Protein AF-A0AAE0ZVT5-F1 (afdb_monomer)

Organism: NCBI:txid231223

Secondary structure (DSSP, 8-state):
-----S----S-GGGTTTS----HHHHHHHHHHHHHH-TTS------HHHHHHHHHHH--GGGTTT-B--S-EEEEEESSEEEES-EEEEEEEEEEEESSEEEEEEEEEEEEEEEEEEEEEEEEEESSEEEEEEEEEEEEEEEEEEEEEEEEEEEEEEEEEEEEEEEEEEEEEEEEEEEEEEEEEEEEEEEEEEEEEEEEEEEEEEEEEEEEEEEEEEEEEEEEEEEEEEEEEEEEEEEEEEEEEEEEEEEEEEEEEEEEEEEEEEEEEEE---

Radius of gyration: 25.79 Å; Cα contacts (8 Å, |Δi|>4): 780; chains: 1; bounding box: 64×35×93 Å

Foldseek 3Di:
DDDPDDDDPPDDPVVCVVVVPDDVVVVVVVVVQDVQQDPPHPHPPPDPVNVLVVVQPDDDQVNQLPPQPQEEAECEEHAEEEAANYEQLNYEHANYEYAEYEAACYEHAEYHNYEYNHYEHANYEHQHYEAHNYEAAHYEHHNYEHEHYEAAAYEYAEYEAAAYEHAEYEHAAYEYAEYEAHHYEHAHYEHAAYEYAEYEHEEYEYAEYEHAAYEYAEYEYEEYEYAAYEEHAYEYEAYEYEEYEYEAYEYEYYYYNHYHYNYYYYNHYHYHYD

Sequence (274 aa):
MELWTKLDRTLSIELLDGLAIVSAPLARAVRLRSFLAGPGQSGPDLEAPVLLTLLKIFLLPTELDSLRARADFIAVDFTVADFITVDFTVADFITVDFTVADFITTTVADFIAVDFTVADFITVDFTVADFITVDFTLADFITVDFTLADFITVDFTVADFITVDFTVADFITVDFTVADFIAVDFTVADFITVDFTVADFITVDFTVADFITVDFTVADFITVDFTVADFIAVDFTVADFITVDFTVADFITVDFTVADFITVDFTVADFYRL

InterPro domains:
  IPR051082 Pentapeptide repeat and BTB/POZ domain-containing protein [PTHR14136] (122-261)

Mean predicted aligned error: 11.26 Å

Solvent-accessible surface area (backbone atoms only — not comparable to full-atom values): 13360 Å² total; per-residue (Å²): 133,89,90,88,84,81,85,88,90,81,85,65,72,78,72,45,75,86,56,73,86,63,57,72,63,62,54,44,54,53,45,49,52,53,66,74,21,47,98,87,48,88,42,79,82,71,53,71,69,57,58,50,56,57,60,75,72,66,79,54,74,90,70,41,65,76,42,70,36,79,59,61,46,66,71,45,79,35,71,70,41,77,40,52,52,27,44,21,68,70,18,42,35,34,45,26,40,29,50,29,33,38,36,32,53,22,33,36,21,33,36,34,45,26,40,30,50,31,34,41,35,36,43,28,39,25,61,58,22,46,34,38,47,30,40,30,47,34,34,41,36,40,43,33,40,30,48,34,32,41,32,54,33,37,40,32,48,32,34,42,36,48,34,37,39,30,49,31,33,41,36,46,33,37,41,32,49,32,34,42,37,46,34,38,41,30,49,32,33,40,36,46,34,38,40,31,48,32,34,41,37,44,34,39,40,33,47,33,32,42,37,45,34,36,42,31,48,34,33,41,37,44,34,39,41,32,46,33,34,42,38,44,35,36,41,29,48,33,33,40,38,44,34,37,41,30,47,34,34,40,37,47,40,74,47,69,75,41,70,52,76,73,41,75,48,73,75,39,72,48,80,52,79,133

Structure (mmCIF, N/CA/C/O backbone):
data_AF-A0AAE0ZVT5-F1
#
_entry.id   AF-A0AAE0ZVT5-F1
#
loop_
_atom_site.group_PDB
_atom_site.id
_atom_site.type_symbol
_atom_site.label_atom_id
_atom_site.label_alt_id
_atom_site.label_comp_id
_atom_site.label_asym_id
_atom_site.label_entity_id
_atom_site.label_seq_id
_atom_site.pdbx_PDB_ins_code
_atom_site.Cartn_x
_atom_site.Cartn_y
_atom_site.Cartn_z
_atom_site.occupancy
_atom_site.B_iso_or_equiv
_atom_site.auth_seq_id
_atom_site.auth_comp_id
_atom_site.auth_asym_id
_atom_site.auth_atom_id
_atom_site.pdbx_PDB_model_num
ATOM 1 N N . MET A 1 1 ? -40.050 -5.548 62.028 1.00 37.31 1 MET A N 1
ATOM 2 C CA . MET A 1 1 ? -39.384 -6.613 62.797 1.00 37.31 1 MET A CA 1
ATOM 3 C C . MET A 1 1 ? -39.739 -7.911 62.104 1.00 37.31 1 MET A C 1
ATOM 5 O O . MET A 1 1 ? -40.923 -8.174 61.980 1.00 37.31 1 MET A O 1
ATOM 9 N N . GLU A 1 2 ? -38.715 -8.582 61.573 1.00 39.16 2 GLU A N 1
ATOM 10 C CA . GLU A 1 2 ? -38.711 -9.937 60.994 1.00 39.16 2 GLU A CA 1
ATOM 11 C C . GLU A 1 2 ? -39.613 -10.225 59.783 1.00 39.16 2 GLU A C 1
ATOM 13 O O . GLU A 1 2 ? -40.827 -10.303 59.899 1.00 39.16 2 GLU A O 1
ATOM 18 N N . LEU A 1 3 ? -38.968 -10.419 58.623 1.00 26.39 3 LEU A N 1
ATOM 19 C CA . LEU A 1 3 ? -39.145 -11.555 57.695 1.00 26.39 3 LEU A CA 1
ATOM 20 C C . LEU A 1 3 ? -38.224 -11.341 56.471 1.00 26.39 3 LEU A C 1
ATOM 22 O O . LEU A 1 3 ? -38.671 -11.189 55.344 1.00 26.39 3 LEU A O 1
ATOM 26 N N . TRP A 1 4 ? -36.910 -11.284 56.709 1.00 26.80 4 TRP A N 1
ATOM 27 C CA . TRP A 1 4 ? -35.884 -11.307 55.655 1.00 26.80 4 TRP A CA 1
ATOM 28 C C . TRP A 1 4 ? -34.753 -12.239 56.078 1.00 26.80 4 TRP A C 1
ATOM 30 O O . TRP A 1 4 ? -33.645 -11.813 56.382 1.00 26.80 4 TRP A O 1
ATOM 40 N N . THR A 1 5 ? -35.053 -13.532 56.140 1.00 36.72 5 THR A N 1
ATOM 41 C CA . THR A 1 5 ? -34.048 -14.589 56.273 1.00 36.72 5 THR A CA 1
ATOM 42 C C . THR A 1 5 ? -34.619 -15.891 55.723 1.00 36.72 5 THR A C 1
ATOM 44 O O . THR A 1 5 ? -35.300 -16.613 56.444 1.00 36.72 5 THR A O 1
ATOM 47 N N . LYS A 1 6 ? -34.289 -16.182 54.455 1.00 32.75 6 LYS A N 1
ATOM 48 C CA . LYS A 1 6 ? -34.018 -17.505 53.843 1.00 32.75 6 LYS A CA 1
ATOM 49 C C . LYS A 1 6 ? -34.652 -17.654 52.458 1.00 32.75 6 LYS A C 1
ATOM 51 O O . LYS A 1 6 ? -35.841 -17.425 52.308 1.00 32.75 6 LYS A O 1
ATOM 56 N N . LEU A 1 7 ? -33.822 -18.163 51.538 1.00 28.70 7 LEU A N 1
ATOM 57 C CA . LEU A 1 7 ? -34.125 -18.634 50.179 1.00 28.70 7 LEU A CA 1
ATOM 58 C C . LEU A 1 7 ? -34.608 -17.512 49.248 1.00 28.70 7 LEU A C 1
ATOM 60 O O . LEU A 1 7 ? -35.756 -17.112 49.288 1.00 28.70 7 LEU A O 1
ATOM 64 N N . ASP A 1 8 ? -33.740 -16.931 48.429 1.00 30.91 8 ASP A N 1
ATOM 65 C CA . ASP A 1 8 ? -33.293 -17.619 47.219 1.00 30.91 8 ASP A CA 1
ATOM 66 C C . ASP A 1 8 ? -31.818 -17.296 46.914 1.00 30.91 8 ASP A C 1
ATOM 68 O O . ASP A 1 8 ? -31.448 -16.160 46.622 1.00 30.91 8 ASP A O 1
ATOM 72 N N . ARG A 1 9 ? -30.943 -18.289 47.098 1.00 33.38 9 ARG A N 1
ATOM 73 C CA . ARG A 1 9 ? -29.486 -18.202 46.876 1.00 33.38 9 ARG A CA 1
ATOM 74 C C . ARG A 1 9 ? -29.041 -19.228 45.830 1.00 33.38 9 ARG A C 1
ATOM 76 O O . ARG A 1 9 ? -27.895 -19.666 45.852 1.00 33.38 9 ARG A O 1
ATOM 83 N N . THR A 1 10 ? -29.953 -19.679 44.969 1.00 28.80 10 THR A N 1
ATOM 84 C CA . THR A 1 10 ? -29.705 -20.872 44.145 1.00 28.80 10 THR A CA 1
ATOM 85 C C . THR A 1 10 ? -30.310 -20.783 42.747 1.00 28.80 10 THR A C 1
ATOM 87 O O . THR A 1 10 ? -30.644 -21.801 42.154 1.00 28.80 10 THR A O 1
ATOM 90 N N . LEU A 1 11 ? -30.379 -19.575 42.184 1.00 27.98 11 LEU A N 1
ATOM 91 C CA . LEU A 1 11 ? -30.533 -19.376 40.746 1.00 27.98 11 LEU A CA 1
ATOM 92 C C . LEU A 1 11 ? -29.299 -18.645 40.203 1.00 27.98 11 LEU A C 1
ATOM 94 O O . LEU A 1 11 ? -29.184 -17.423 40.227 1.00 27.98 11 LEU A O 1
ATOM 98 N N . SER A 1 12 ? -28.358 -19.500 39.793 1.00 32.72 12 SER A N 1
ATOM 99 C CA . SER A 1 12 ? -27.305 -19.292 38.796 1.00 32.72 12 SER A CA 1
ATOM 100 C C . SER A 1 12 ? -26.303 -18.161 39.039 1.00 32.72 12 SER A C 1
ATOM 102 O O . SER A 1 12 ? -26.178 -17.225 38.255 1.00 32.72 12 SER A O 1
ATOM 104 N N . ILE A 1 13 ? -25.480 -18.367 40.068 1.00 31.14 13 ILE A N 1
ATOM 105 C CA . ILE A 1 13 ? -24.064 -17.956 40.084 1.00 31.14 13 ILE A CA 1
ATOM 106 C C . ILE A 1 13 ? -23.261 -18.687 38.973 1.00 31.14 13 ILE A C 1
ATOM 108 O O . ILE A 1 13 ? -22.199 -18.232 38.577 1.00 31.14 13 ILE A O 1
ATOM 112 N N . GLU A 1 14 ? -23.815 -19.732 38.350 1.00 29.44 14 GLU A N 1
ATOM 113 C CA . GLU A 1 14 ? -23.181 -20.498 37.259 1.00 29.44 14 GLU A CA 1
ATOM 114 C C . GLU A 1 14 ? -23.181 -19.818 35.873 1.00 29.44 14 GLU A C 1
ATOM 116 O O . GLU A 1 14 ? -22.584 -20.344 34.942 1.00 29.44 14 GLU A O 1
ATOM 121 N N . LEU A 1 15 ? -23.783 -18.632 35.717 1.00 31.44 15 LEU A N 1
ATOM 122 C CA . LEU A 1 15 ? -23.605 -17.793 34.513 1.00 31.44 15 LEU A CA 1
ATOM 123 C C . LEU A 1 15 ? -22.515 -16.720 34.693 1.00 31.44 15 LEU A C 1
ATOM 125 O O . LEU A 1 15 ? -22.205 -15.991 33.755 1.00 31.44 15 LEU A O 1
ATOM 129 N N . LEU A 1 16 ? -21.925 -16.634 35.891 1.00 32.25 16 LEU A N 1
ATOM 130 C CA . LEU A 1 16 ? -20.875 -15.674 36.244 1.00 32.25 16 LEU A CA 1
ATOM 131 C C . LEU A 1 16 ? -19.471 -16.290 36.283 1.00 32.25 16 LEU A C 1
ATOM 133 O O . LEU A 1 16 ? -18.499 -15.542 36.226 1.00 32.25 16 LEU A O 1
ATOM 137 N N . ASP A 1 17 ? -19.337 -17.617 36.267 1.00 28.47 17 ASP A N 1
ATOM 138 C CA . ASP A 1 17 ? -18.021 -18.276 36.218 1.00 28.47 17 ASP A CA 1
ATOM 139 C C . ASP A 1 17 ? -17.383 -18.261 34.810 1.00 28.47 17 ASP A C 1
ATOM 141 O O . ASP A 1 17 ? -16.193 -18.525 34.668 1.00 28.47 17 ASP A O 1
ATOM 145 N N . GLY A 1 18 ? -18.132 -17.853 33.773 1.00 28.45 18 GLY A N 1
ATOM 146 C CA . GLY A 1 18 ? -17.604 -17.513 32.438 1.00 28.45 18 GLY A CA 1
ATOM 147 C C . GLY A 1 18 ? -17.328 -16.017 32.222 1.00 28.45 18 GLY A C 1
ATOM 148 O O . GLY A 1 18 ? -16.851 -15.626 31.162 1.00 28.45 18 GLY A O 1
ATOM 149 N N . LEU A 1 19 ? -17.633 -15.179 33.219 1.00 30.80 19 LEU A N 1
ATOM 150 C CA . LEU A 1 19 ? -17.528 -13.711 33.190 1.00 30.80 19 LEU A CA 1
ATOM 151 C C . LEU A 1 19 ? -16.619 -13.172 34.315 1.00 30.80 19 LEU A C 1
ATOM 153 O O . LEU A 1 19 ? -16.598 -11.975 34.598 1.00 30.80 19 LEU A O 1
ATOM 157 N N . ALA A 1 20 ? -15.846 -14.050 34.956 1.00 28.36 20 ALA A N 1
ATOM 158 C CA . ALA A 1 20 ? -15.049 -13.746 36.143 1.00 28.36 20 ALA A CA 1
ATOM 159 C C . ALA A 1 20 ? -13.675 -13.096 35.868 1.00 28.36 20 ALA A C 1
ATOM 161 O O . ALA A 1 20 ? -12.877 -12.960 36.793 1.00 28.36 20 ALA A O 1
ATOM 162 N N . ILE A 1 21 ? -13.393 -12.642 34.644 1.00 33.41 21 ILE A N 1
ATOM 163 C CA . ILE A 1 21 ? -12.202 -11.824 34.346 1.00 33.41 21 ILE A CA 1
ATOM 164 C C . ILE A 1 21 ? -12.635 -10.561 33.609 1.00 33.41 21 ILE A C 1
ATOM 166 O O . ILE A 1 21 ? -12.173 -10.236 32.526 1.00 33.41 21 ILE A O 1
ATOM 170 N N . VAL A 1 22 ? -13.599 -9.859 34.189 1.00 32.59 22 VAL A N 1
ATOM 171 C CA . VAL A 1 22 ? -13.955 -8.521 33.744 1.00 32.59 22 VAL A CA 1
ATOM 172 C C . VAL A 1 22 ? -13.357 -7.549 34.750 1.00 32.59 22 VAL A C 1
ATOM 174 O O . VAL A 1 22 ? -13.759 -7.494 35.915 1.00 32.59 22 VAL A O 1
ATOM 177 N N . SER A 1 23 ? -12.329 -6.845 34.294 1.00 37.56 23 SER A N 1
ATOM 178 C CA . SER A 1 23 ? -11.538 -5.883 35.045 1.00 37.56 23 SER A CA 1
ATOM 179 C C . SER A 1 23 ? -12.419 -4.845 35.766 1.00 37.56 23 SER A C 1
ATOM 181 O O . SER A 1 23 ? -13.540 -4.506 35.367 1.00 37.56 23 SER A O 1
ATOM 183 N N . ALA A 1 24 ? -11.898 -4.326 36.881 1.00 38.00 24 ALA A N 1
ATOM 184 C CA . ALA A 1 24 ? -12.535 -3.324 37.740 1.00 38.00 24 ALA A CA 1
ATOM 185 C C . ALA A 1 24 ? -13.164 -2.086 37.036 1.00 38.00 24 ALA A C 1
ATOM 187 O O . ALA A 1 24 ? -14.089 -1.516 37.625 1.00 38.00 24 ALA A O 1
ATOM 188 N N . PRO A 1 25 ? -12.749 -1.669 35.822 1.00 38.03 25 PRO A N 1
ATOM 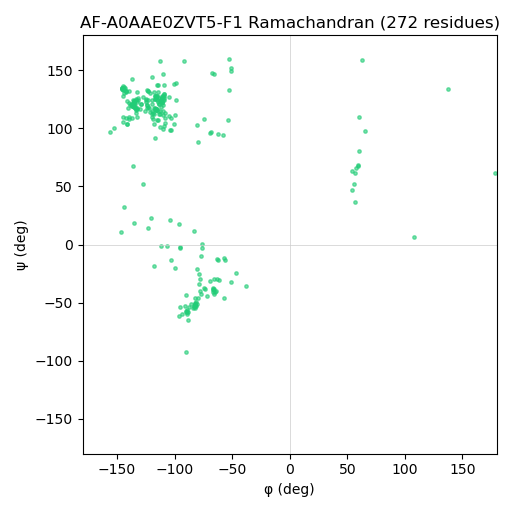189 C CA . PRO A 1 25 ? -13.381 -0.601 35.043 1.00 38.03 25 PRO A CA 1
ATOM 190 C C . PRO A 1 25 ? -14.741 -0.973 34.456 1.00 38.03 25 PRO A C 1
ATOM 192 O O . PRO A 1 25 ? -15.678 -0.200 34.637 1.00 38.03 25 PRO A O 1
ATOM 195 N N . LEU A 1 26 ? -14.927 -2.162 33.863 1.00 39.78 26 LEU A N 1
ATOM 196 C CA . LEU A 1 26 ? -16.261 -2.584 33.406 1.00 39.78 26 LEU A CA 1
ATOM 197 C C . LEU A 1 26 ? -17.182 -2.794 34.612 1.00 39.78 26 LEU A C 1
ATOM 199 O O . LEU A 1 26 ? -18.345 -2.399 34.594 1.00 39.78 26 LEU A O 1
ATOM 203 N N . ALA A 1 27 ? -16.644 -3.327 35.715 1.00 40.16 27 ALA A N 1
ATOM 204 C CA . ALA A 1 27 ? -17.370 -3.397 36.978 1.00 40.16 27 ALA A CA 1
ATOM 205 C C . ALA A 1 27 ? -17.715 -1.996 37.525 1.00 40.16 27 ALA A C 1
ATOM 207 O O . ALA A 1 27 ? -18.740 -1.843 38.189 1.00 40.16 27 ALA A O 1
ATOM 208 N N . ARG A 1 28 ? -16.911 -0.961 37.238 1.00 40.28 28 ARG A N 1
ATOM 209 C CA . ARG A 1 28 ? -17.190 0.448 37.567 1.00 40.28 28 ARG A CA 1
ATOM 210 C C . ARG A 1 28 ? -18.193 1.091 36.617 1.00 40.28 28 ARG A C 1
ATOM 212 O O . ARG A 1 28 ? -19.061 1.795 37.115 1.00 40.28 28 ARG A O 1
ATOM 219 N N . ALA A 1 29 ? -18.139 0.819 35.318 1.00 42.56 29 ALA A N 1
ATOM 220 C CA . ALA A 1 29 ? -19.107 1.283 34.324 1.00 42.56 29 ALA A CA 1
ATOM 221 C C . ALA A 1 29 ? -20.489 0.653 34.571 1.00 42.56 29 ALA A C 1
ATOM 223 O O . ALA A 1 29 ? -21.503 1.349 34.613 1.00 42.56 29 ALA A O 1
ATOM 224 N N . VAL A 1 30 ? -20.526 -0.645 34.889 1.00 47.19 30 VAL A N 1
ATOM 225 C CA . VAL A 1 30 ? -21.732 -1.360 35.333 1.00 47.19 30 VAL A CA 1
ATOM 226 C C . VAL A 1 30 ? -22.204 -0.858 36.706 1.00 47.19 30 VAL A C 1
ATOM 228 O O . VAL A 1 30 ? -23.406 -0.678 36.910 1.00 47.19 30 VAL A O 1
ATOM 231 N N . ARG A 1 31 ? -21.298 -0.551 37.650 1.00 42.09 31 ARG A N 1
ATOM 232 C CA . ARG A 1 31 ? -21.675 0.082 38.932 1.00 42.09 31 ARG A CA 1
ATOM 233 C C . ARG A 1 31 ? -22.205 1.501 38.745 1.00 42.09 31 ARG A C 1
ATOM 235 O O . ARG A 1 31 ? -23.169 1.846 39.420 1.00 42.09 31 ARG A O 1
ATOM 242 N N . LEU A 1 32 ? -21.650 2.293 37.832 1.00 42.06 32 LEU A N 1
ATOM 243 C CA . LEU A 1 32 ? -22.130 3.631 37.486 1.00 42.06 32 LEU A CA 1
ATOM 244 C C . LEU A 1 32 ? -23.523 3.546 36.848 1.00 42.06 32 LEU A C 1
ATOM 246 O O . LEU A 1 32 ? -24.420 4.281 37.251 1.00 42.06 32 LEU A O 1
ATOM 250 N N . ARG A 1 33 ? -23.752 2.549 35.980 1.00 42.91 33 ARG A N 1
ATOM 251 C CA . ARG A 1 33 ? -25.081 2.196 35.458 1.00 42.91 33 ARG A CA 1
ATOM 252 C C . ARG A 1 33 ? -26.063 1.862 36.586 1.00 42.91 33 ARG A C 1
ATOM 254 O O . ARG A 1 33 ? -27.172 2.381 36.600 1.00 42.91 33 ARG A O 1
ATOM 261 N N . SER A 1 34 ? -25.651 1.058 37.570 1.00 43.50 34 SER A N 1
ATOM 262 C CA . SER A 1 34 ? -26.494 0.716 38.730 1.00 43.50 34 SER A CA 1
ATOM 263 C C . SER A 1 34 ? -26.735 1.893 39.691 1.00 43.50 34 SER A C 1
ATOM 265 O O . SER A 1 34 ? -27.801 1.990 40.294 1.00 43.50 34 SER A O 1
ATOM 267 N N . PHE A 1 35 ? -25.766 2.805 39.814 1.00 44.62 35 PHE A N 1
ATOM 268 C CA . PHE A 1 35 ? -25.827 3.986 40.675 1.00 44.62 35 PHE A CA 1
ATOM 269 C C . PHE A 1 35 ? -26.744 5.068 40.091 1.00 44.62 35 PHE A C 1
ATOM 271 O O . PHE A 1 35 ? -27.499 5.692 40.833 1.00 44.62 35 PHE A O 1
ATOM 278 N N . LEU A 1 36 ? -26.730 5.242 38.766 1.00 42.53 36 LEU A N 1
ATOM 279 C CA . LEU A 1 36 ? -27.606 6.172 38.050 1.00 42.53 36 LEU A CA 1
ATOM 280 C C . LEU A 1 36 ? -29.029 5.619 37.846 1.00 42.53 36 LEU A C 1
ATOM 282 O O . LEU A 1 36 ? -29.968 6.402 37.739 1.00 42.53 36 LEU A O 1
ATOM 286 N N . ALA A 1 37 ? -29.211 4.292 37.828 1.00 44.81 37 ALA A N 1
ATOM 287 C CA . ALA A 1 37 ? -30.520 3.657 37.637 1.00 44.81 37 ALA A CA 1
ATOM 288 C C . ALA A 1 37 ? -31.402 3.600 38.902 1.00 44.81 37 ALA A C 1
ATOM 290 O O . ALA A 1 37 ? -32.617 3.472 38.785 1.00 44.81 37 ALA A O 1
ATOM 291 N N . GLY A 1 38 ? -30.832 3.706 40.109 1.00 35.69 38 GLY A N 1
ATOM 292 C CA . GLY A 1 38 ? -31.575 3.547 41.366 1.00 35.69 38 GLY A CA 1
ATOM 293 C C . GLY A 1 38 ? -32.195 2.143 41.556 1.00 35.69 38 GLY A C 1
ATOM 294 O O . GLY A 1 38 ? -32.382 1.381 40.607 1.00 35.69 38 GLY A O 1
ATOM 295 N N . PRO A 1 39 ? -32.519 1.725 42.794 1.00 37.09 39 PRO A N 1
ATOM 296 C CA . PRO A 1 39 ? -33.090 0.402 43.024 1.00 37.09 39 PRO A CA 1
ATOM 297 C C . PRO A 1 39 ? -34.559 0.368 42.572 1.00 37.09 39 PRO A C 1
ATOM 299 O O . PRO A 1 39 ? -35.430 0.935 43.229 1.00 37.09 39 PRO A O 1
ATOM 302 N N . GLY A 1 40 ? -34.832 -0.326 41.463 1.00 46.75 40 GLY A N 1
ATOM 303 C CA . GLY A 1 40 ? -36.191 -0.653 41.009 1.00 46.75 40 GLY A CA 1
ATOM 304 C C . GLY A 1 40 ? -36.700 0.103 39.781 1.00 46.75 40 GLY A C 1
ATOM 305 O O . GLY A 1 40 ? -37.865 -0.070 39.431 1.00 46.75 40 GLY A O 1
ATOM 306 N N . GLN A 1 41 ? -35.866 0.900 39.109 1.00 39.88 41 GLN A N 1
ATOM 307 C CA . GLN A 1 41 ? -36.190 1.426 37.782 1.00 39.88 41 GLN A CA 1
ATOM 308 C C . GLN A 1 41 ? -35.302 0.745 36.739 1.00 39.88 41 GLN A C 1
ATOM 310 O O . GLN A 1 41 ? -34.107 0.542 36.957 1.00 39.88 41 GLN A O 1
ATOM 315 N N . SER A 1 42 ? -35.888 0.372 35.600 1.00 41.84 42 SER A N 1
ATOM 316 C CA . SER A 1 42 ? -35.127 0.235 34.361 1.00 41.84 42 SER A CA 1
ATOM 317 C C . SER A 1 42 ? -34.395 1.562 34.169 1.00 41.84 42 SER A C 1
ATOM 319 O O . SER A 1 42 ? -35.049 2.582 33.952 1.00 41.84 42 SER A O 1
ATOM 321 N N . GLY A 1 43 ? -33.077 1.570 34.391 1.00 41.19 43 GLY A N 1
ATOM 322 C CA . GLY A 1 43 ? -32.259 2.776 34.265 1.00 41.19 43 GLY A CA 1
ATOM 323 C C . GLY A 1 43 ? -32.459 3.439 32.903 1.00 41.19 43 GLY A C 1
ATOM 324 O O . GLY A 1 43 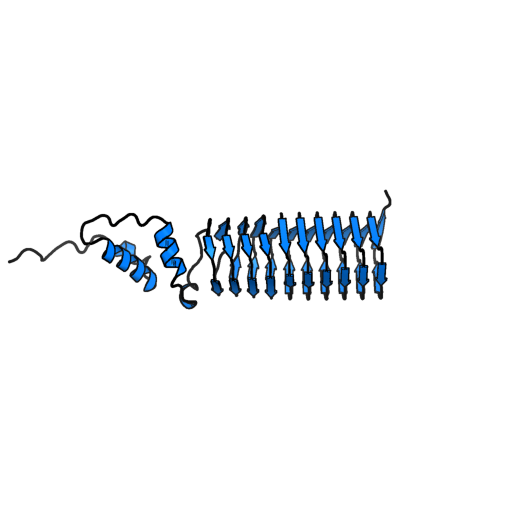? -32.930 2.766 31.985 1.00 41.19 43 GLY A O 1
ATOM 325 N N . PRO A 1 44 ? -32.125 4.735 32.761 1.00 37.09 44 PRO A N 1
ATOM 326 C CA . PRO A 1 44 ? -32.255 5.405 31.475 1.00 37.09 44 PRO A CA 1
ATOM 327 C C . PRO A 1 44 ? -31.526 4.569 30.421 1.00 37.09 44 PRO A C 1
ATOM 329 O O . PRO A 1 44 ? -30.407 4.111 30.678 1.00 37.09 44 PRO A O 1
ATOM 332 N N . ASP A 1 45 ? -32.169 4.336 29.276 1.00 42.81 45 ASP A N 1
ATOM 333 C CA . ASP A 1 45 ? -31.468 3.904 28.074 1.00 42.81 45 ASP A CA 1
ATOM 334 C C . ASP A 1 45 ? -30.429 4.987 27.795 1.00 42.81 45 ASP A C 1
ATOM 336 O O . ASP A 1 45 ? -30.723 6.054 27.261 1.00 42.81 45 ASP A O 1
ATOM 340 N N . LEU A 1 46 ? -29.216 4.770 28.299 1.00 40.09 46 LEU A N 1
ATOM 341 C CA . LEU A 1 46 ? -28.069 5.573 27.939 1.00 40.09 46 LEU A CA 1
ATOM 342 C C . LEU A 1 46 ? -27.821 5.217 26.483 1.00 40.09 46 LEU A C 1
ATOM 344 O O . LEU A 1 46 ? -27.270 4.157 26.191 1.00 40.09 46 LEU A O 1
ATOM 348 N N . GLU A 1 47 ? -28.333 6.057 25.589 1.00 34.66 47 GLU A N 1
ATOM 349 C CA . GLU A 1 47 ? -28.124 5.903 24.159 1.00 34.66 47 GLU A CA 1
ATOM 350 C C . GLU A 1 47 ? -26.619 5.748 23.884 1.00 34.66 47 GLU A C 1
ATOM 352 O O . GLU A 1 47 ? -25.784 6.303 24.611 1.00 34.66 47 GLU A O 1
ATOM 357 N N . ALA A 1 48 ? -26.274 5.005 22.828 1.00 40.84 48 ALA A N 1
ATOM 358 C CA . ALA A 1 48 ? -24.900 4.748 22.382 1.00 40.84 48 ALA A CA 1
ATOM 359 C C . ALA A 1 48 ? -23.923 5.948 22.503 1.00 40.84 48 ALA A C 1
ATOM 361 O O . ALA A 1 48 ? -22.780 5.725 22.911 1.00 40.84 48 ALA A O 1
ATOM 362 N N . PRO A 1 49 ? -24.339 7.220 22.293 1.00 33.69 49 PRO A N 1
ATOM 363 C CA . PRO A 1 49 ? -23.457 8.375 22.458 1.00 33.69 49 PRO A CA 1
ATOM 364 C C . PRO A 1 49 ? -22.903 8.572 23.879 1.00 33.69 49 PRO A C 1
ATOM 366 O O . PRO A 1 49 ? -21.794 9.081 24.045 1.00 33.69 49 PRO A O 1
ATOM 369 N N . VAL A 1 50 ? -23.631 8.174 24.930 1.00 33.72 50 VAL A N 1
ATOM 370 C CA . VAL A 1 50 ? -23.176 8.347 26.325 1.00 33.72 50 VAL A CA 1
ATOM 371 C C . VAL A 1 50 ? -22.157 7.275 26.714 1.00 33.72 50 VAL A C 1
ATOM 373 O O . VAL A 1 50 ? -21.214 7.558 27.453 1.00 33.72 50 VAL A O 1
ATOM 376 N N . LEU A 1 51 ? -22.306 6.062 26.176 1.00 41.97 51 LEU A N 1
ATOM 377 C CA . LEU A 1 51 ? -21.315 4.993 26.314 1.00 41.97 51 LEU A CA 1
ATOM 378 C C . LEU A 1 51 ? -20.015 5.364 25.581 1.00 41.97 51 LEU A C 1
ATOM 380 O O . LEU A 1 51 ? -18.929 5.212 26.135 1.00 41.97 51 LEU A O 1
ATOM 384 N N . LEU A 1 52 ? -20.150 5.959 24.393 1.00 42.53 52 LEU A N 1
ATOM 385 C CA . LEU A 1 52 ? -19.053 6.485 23.583 1.00 42.53 52 LEU A CA 1
ATOM 386 C C . LEU A 1 52 ? -18.327 7.649 24.282 1.00 42.53 52 LEU A C 1
ATOM 388 O O . LEU A 1 52 ? -17.104 7.700 24.308 1.00 42.53 52 LEU A O 1
ATOM 392 N N . THR A 1 53 ? -19.067 8.542 24.947 1.00 35.28 53 THR A N 1
ATOM 393 C CA . THR A 1 53 ? -18.486 9.643 25.740 1.00 35.28 53 THR A CA 1
ATOM 394 C C . THR A 1 53 ? -17.707 9.139 26.963 1.00 35.28 53 THR A C 1
ATOM 396 O O . THR A 1 53 ? -16.750 9.779 27.385 1.00 35.28 53 THR A O 1
ATOM 399 N N . LEU A 1 54 ? -18.077 7.990 27.537 1.00 36.91 54 LEU A N 1
ATOM 400 C CA . LEU A 1 54 ? -17.331 7.367 28.638 1.00 36.91 54 LEU A CA 1
ATOM 401 C C . LEU A 1 54 ? -16.074 6.625 28.154 1.00 36.91 54 LEU A C 1
ATOM 403 O O . LEU A 1 54 ? -15.089 6.591 28.890 1.00 36.91 54 LEU A O 1
ATOM 407 N N . LEU A 1 55 ? -16.090 6.093 26.926 1.00 44.84 55 LEU A N 1
ATOM 408 C CA . LEU A 1 55 ? -14.914 5.526 26.255 1.00 44.84 55 LEU A CA 1
ATOM 409 C C . LEU A 1 55 ? -13.866 6.614 25.949 1.00 44.84 55 LEU A C 1
ATOM 411 O O . LEU A 1 55 ? -12.680 6.407 26.175 1.00 44.84 55 LEU A O 1
ATOM 415 N N . LYS A 1 56 ? -14.330 7.809 25.550 1.00 42.12 56 LYS A N 1
ATOM 416 C CA . LYS A 1 56 ? -13.518 8.989 25.195 1.00 42.12 56 LYS A CA 1
ATOM 417 C C . LYS A 1 56 ? -12.658 9.587 26.324 1.00 42.12 56 LYS A C 1
ATOM 419 O O . LYS A 1 56 ? -11.848 10.459 26.040 1.00 42.12 56 LYS A O 1
ATOM 424 N N . ILE A 1 57 ? -12.854 9.215 27.597 1.00 40.91 57 ILE A N 1
ATOM 425 C CA . ILE A 1 57 ? -12.279 9.969 28.738 1.00 40.91 57 ILE A CA 1
ATOM 426 C C . ILE A 1 57 ? -11.279 9.154 29.591 1.00 40.91 57 ILE A C 1
ATOM 428 O O . ILE A 1 57 ? -10.512 9.766 30.330 1.00 40.91 57 ILE A O 1
ATOM 432 N N . PHE A 1 58 ? -11.242 7.811 29.545 1.00 38.06 58 PHE A N 1
ATOM 433 C CA . PHE A 1 58 ? -10.603 7.058 30.650 1.00 38.06 58 PHE A CA 1
ATOM 434 C C . PHE A 1 58 ? -9.860 5.747 30.356 1.00 38.06 58 PHE A C 1
ATOM 436 O O . PHE A 1 58 ? -9.498 5.077 31.326 1.00 38.06 58 PHE A O 1
ATOM 443 N N . LEU A 1 59 ? -9.583 5.352 29.114 1.00 42.31 59 LEU A N 1
ATOM 444 C CA . LEU A 1 59 ? -8.790 4.131 28.918 1.00 42.31 59 LEU A CA 1
ATOM 445 C C . LEU A 1 59 ? -7.298 4.445 29.098 1.00 42.31 59 LEU A C 1
ATOM 447 O O . LEU A 1 59 ? -6.665 5.068 28.256 1.00 42.31 59 LEU A O 1
ATOM 451 N N . LEU A 1 60 ? -6.757 4.064 30.259 1.00 37.31 60 LEU A N 1
ATOM 452 C CA . LEU A 1 60 ? -5.314 4.002 30.485 1.00 37.31 60 LEU A CA 1
ATOM 453 C C . LEU A 1 60 ? -4.723 2.869 29.619 1.00 37.31 60 LEU A C 1
ATOM 455 O O . LEU A 1 60 ? -5.384 1.835 29.492 1.00 37.31 60 LEU A O 1
ATOM 459 N N . PRO A 1 61 ? -3.472 2.991 29.128 1.00 41.09 61 PRO A N 1
ATOM 460 C CA . PRO A 1 61 ? -2.846 2.013 28.223 1.00 41.09 61 PRO A CA 1
ATOM 461 C C . PRO A 1 61 ? -2.917 0.557 28.710 1.00 41.09 61 PRO A C 1
ATOM 463 O O . PRO A 1 61 ? -3.098 -0.366 27.933 1.00 41.09 61 PRO A O 1
ATOM 466 N N . THR A 1 62 ? -2.882 0.337 30.025 1.00 37.94 62 THR A N 1
ATOM 467 C CA . THR A 1 62 ? -2.882 -1.003 30.639 1.00 37.94 62 THR A CA 1
ATOM 468 C C . THR A 1 62 ? -4.239 -1.723 30.642 1.00 37.94 62 THR A C 1
ATOM 470 O O . THR A 1 62 ? -4.350 -2.802 31.222 1.00 37.94 62 THR A O 1
ATOM 473 N N . GLU A 1 63 ? -5.302 -1.119 30.103 1.00 42.44 63 GLU A N 1
ATOM 474 C CA . GLU A 1 63 ? -6.649 -1.716 30.080 1.00 42.44 63 GLU A CA 1
ATOM 475 C C . GLU A 1 63 ? -7.070 -2.219 28.684 1.00 42.44 63 GLU A C 1
ATOM 477 O O . GLU A 1 63 ? -8.138 -2.826 28.571 1.00 42.44 63 GLU A O 1
ATOM 482 N N . LEU A 1 64 ? -6.221 -2.044 27.658 1.00 45.81 64 LEU A N 1
ATOM 483 C CA . LEU A 1 64 ? -6.500 -2.416 26.264 1.00 45.81 64 LEU A CA 1
ATOM 484 C C . LEU A 1 64 ? -5.868 -3.750 25.816 1.00 45.81 64 LEU A C 1
ATOM 486 O O . LEU A 1 64 ? -6.440 -4.396 24.945 1.00 45.81 64 LEU A O 1
ATOM 490 N N . ASP A 1 65 ? -4.832 -4.251 26.504 1.00 39.94 65 ASP A N 1
ATOM 491 C CA . ASP A 1 65 ? -4.167 -5.553 26.242 1.00 39.94 65 ASP A CA 1
ATOM 492 C C . ASP A 1 65 ? -5.119 -6.774 26.267 1.00 39.94 65 ASP A C 1
ATOM 494 O O . ASP A 1 65 ? -4.760 -7.893 25.902 1.00 39.94 65 ASP A O 1
ATOM 498 N N . SER A 1 66 ? -6.345 -6.592 26.771 1.00 38.66 66 SER A N 1
ATOM 499 C CA . SER A 1 66 ? -7.380 -7.634 26.860 1.00 38.66 66 SER A CA 1
ATOM 500 C C . SER A 1 66 ? -8.576 -7.406 25.936 1.00 38.66 66 SER A C 1
ATOM 502 O O . SER A 1 66 ? -9.488 -8.242 25.889 1.00 38.66 66 SER A O 1
ATOM 504 N N . LEU A 1 67 ? -8.581 -6.307 25.179 1.00 43.31 67 LEU A N 1
ATOM 505 C CA . LEU A 1 67 ? -9.569 -6.069 24.145 1.00 43.31 67 LEU A CA 1
ATOM 506 C C . LEU A 1 67 ? -9.148 -6.870 22.909 1.00 43.31 67 LEU A C 1
ATOM 508 O O . LEU A 1 67 ? -8.478 -6.372 22.018 1.00 43.31 67 LEU A O 1
ATOM 512 N N . ARG A 1 68 ? -9.582 -8.132 22.828 1.00 45.75 68 ARG A N 1
ATOM 513 C CA . ARG A 1 68 ? -9.870 -8.698 21.504 1.00 45.75 68 ARG A CA 1
ATOM 514 C C . ARG A 1 68 ? -10.994 -7.836 20.950 1.00 45.75 68 ARG A C 1
ATOM 516 O O . ARG A 1 68 ? -12.145 -8.022 21.365 1.00 45.75 68 ARG A O 1
ATOM 523 N N . ALA A 1 69 ? -10.661 -6.830 20.153 1.00 49.62 69 ALA A N 1
ATOM 524 C CA . ALA A 1 69 ? -11.643 -5.926 19.595 1.00 49.62 69 ALA A CA 1
ATOM 525 C C . ALA A 1 69 ? -12.442 -6.734 18.572 1.00 49.62 69 ALA A C 1
ATOM 527 O O . ALA A 1 69 ? -12.014 -6.994 17.462 1.00 49.62 69 ALA A O 1
ATOM 528 N N . ARG A 1 70 ? -13.590 -7.250 19.012 1.00 47.22 70 ARG A N 1
ATOM 529 C CA . ARG A 1 70 ? -14.586 -7.905 18.148 1.00 47.22 70 ARG A CA 1
ATOM 530 C C . ARG A 1 70 ? -15.683 -6.920 17.747 1.00 47.22 70 ARG A C 1
ATOM 532 O O . ARG A 1 70 ? -16.810 -7.342 17.510 1.00 47.22 70 ARG A O 1
ATOM 539 N N . ALA A 1 71 ? -15.413 -5.628 17.887 1.00 55.75 71 ALA A N 1
ATOM 540 C CA . ALA A 1 71 ? -16.389 -4.571 17.741 1.00 55.75 71 ALA A CA 1
ATOM 541 C C . ALA A 1 71 ? -15.816 -3.539 16.785 1.00 55.75 71 ALA A C 1
ATOM 543 O O . ALA A 1 71 ? -14.764 -2.971 17.069 1.00 55.75 71 ALA A O 1
ATOM 544 N N . ASP A 1 72 ? -16.544 -3.324 15.702 1.00 70.81 72 ASP A N 1
ATOM 545 C CA . ASP A 1 72 ? -16.233 -2.322 14.697 1.00 70.81 72 ASP A CA 1
ATOM 546 C C . ASP A 1 72 ? -16.355 -0.920 15.302 1.00 70.81 72 ASP A C 1
ATOM 548 O O . ASP A 1 72 ? -17.206 -0.648 16.166 1.00 70.81 72 ASP A O 1
ATOM 552 N N . PHE A 1 73 ? -15.514 -0.015 14.821 1.00 74.81 73 PHE A N 1
ATOM 553 C CA . PHE A 1 73 ? -15.565 1.402 15.132 1.00 74.81 73 PHE A CA 1
ATOM 554 C C . PHE A 1 73 ? -16.250 2.111 13.973 1.00 74.81 73 PHE A C 1
ATOM 556 O O . PHE A 1 73 ? -15.715 2.173 12.876 1.00 74.81 73 PHE A O 1
ATOM 563 N N . ILE A 1 74 ? -17.452 2.637 14.212 1.00 74.75 74 ILE A N 1
ATOM 564 C CA . ILE A 1 74 ? -18.271 3.249 13.160 1.00 74.75 74 ILE A CA 1
ATOM 565 C C . ILE A 1 74 ? -18.614 4.685 13.544 1.00 74.75 74 ILE A C 1
ATOM 567 O O . ILE A 1 74 ? -19.241 4.892 14.589 1.00 74.75 74 ILE A O 1
ATOM 571 N N . ALA A 1 75 ? -18.281 5.650 12.681 1.00 78.31 75 ALA A N 1
ATOM 572 C CA . ALA A 1 75 ? -18.589 7.071 12.874 1.00 78.31 75 ALA A CA 1
ATOM 573 C C . ALA A 1 75 ? -18.039 7.613 14.208 1.00 78.31 75 ALA A C 1
ATOM 575 O O . ALA A 1 75 ? -18.784 8.159 15.035 1.00 78.31 75 ALA A O 1
ATOM 576 N N . VAL A 1 76 ? -16.744 7.389 14.453 1.00 70.62 76 VAL A N 1
ATOM 577 C CA . VAL A 1 76 ? -16.069 7.777 15.699 1.00 70.62 76 VAL A CA 1
ATOM 578 C C . VAL A 1 76 ? -14.865 8.657 15.405 1.00 70.62 76 VAL A C 1
ATOM 580 O O . VAL A 1 76 ? -14.008 8.277 14.626 1.00 70.62 76 VAL A O 1
ATOM 583 N N . ASP A 1 77 ? -14.750 9.757 16.148 1.00 75.44 77 ASP A N 1
ATOM 584 C CA . ASP A 1 77 ? -13.561 10.609 16.104 1.00 75.44 77 ASP A CA 1
ATOM 585 C C . ASP A 1 77 ? -12.707 10.386 17.359 1.00 75.44 77 ASP A C 1
ATOM 587 O O . ASP A 1 77 ? -13.185 10.531 18.502 1.00 75.44 77 ASP A O 1
ATOM 591 N N . PHE A 1 78 ? -11.432 10.086 17.140 1.00 73.12 78 PHE A N 1
ATOM 592 C CA . PHE A 1 78 ? -10.387 9.956 18.142 1.00 73.12 78 PHE A CA 1
ATOM 593 C C . PHE A 1 78 ? -9.426 11.142 18.051 1.00 73.12 78 PHE A C 1
ATOM 595 O O . PHE A 1 78 ? -8.671 11.304 17.098 1.00 73.12 78 PHE A O 1
ATOM 602 N N . THR A 1 79 ? -9.412 11.982 19.086 1.00 71.12 79 THR A N 1
ATOM 603 C CA . THR A 1 79 ? -8.431 13.077 19.160 1.00 71.12 79 THR A CA 1
ATOM 604 C C . THR A 1 79 ? -7.030 12.566 19.502 1.00 71.12 79 THR A C 1
ATOM 606 O O . THR A 1 79 ? -6.049 13.099 19.004 1.00 71.12 79 THR A O 1
ATOM 609 N N . VAL A 1 80 ? -6.943 11.567 20.380 1.00 73.38 80 VAL A N 1
ATOM 610 C CA . VAL A 1 80 ? -5.711 10.844 20.719 1.00 73.38 80 VAL A CA 1
ATOM 611 C C . VAL A 1 80 ? -6.109 9.396 20.979 1.00 73.38 80 VAL A C 1
ATOM 613 O O . VAL A 1 80 ? -7.030 9.167 21.775 1.00 73.38 80 VAL A O 1
ATOM 616 N N . ALA A 1 81 ? -5.456 8.447 20.318 1.00 72.62 81 ALA A N 1
ATOM 617 C CA . ALA A 1 81 ? -5.697 7.023 20.506 1.00 72.62 81 ALA A CA 1
ATOM 618 C C . ALA A 1 81 ? -4.391 6.228 20.472 1.00 72.62 81 ALA A C 1
ATOM 620 O O . ALA A 1 81 ? -3.751 6.142 19.436 1.00 72.62 81 ALA A O 1
ATOM 621 N N . ASP A 1 82 ? -4.059 5.581 21.588 1.00 74.38 82 ASP A N 1
ATOM 622 C CA . ASP A 1 82 ? -2.884 4.715 21.672 1.00 74.38 82 ASP A CA 1
ATOM 623 C C . ASP A 1 82 ? -3.360 3.258 21.742 1.00 74.38 82 ASP A C 1
ATOM 625 O O . ASP A 1 82 ? -3.928 2.810 22.749 1.00 74.38 82 ASP A O 1
ATOM 629 N N . PHE A 1 83 ? -3.137 2.512 20.666 1.00 76.56 83 PHE A N 1
ATOM 630 C CA . PHE A 1 83 ? -3.440 1.095 20.539 1.00 76.56 83 PHE A CA 1
ATOM 631 C C . PHE A 1 83 ? -2.158 0.281 20.668 1.00 76.56 83 PHE A C 1
ATOM 633 O O . PHE A 1 83 ? -1.398 0.118 19.722 1.00 76.56 83 PHE A O 1
ATOM 640 N N . ILE A 1 84 ? -1.919 -0.256 21.862 1.00 76.06 84 ILE A N 1
ATOM 641 C CA . ILE A 1 84 ? -0.715 -1.034 22.159 1.00 76.06 84 ILE A CA 1
ATOM 642 C C . ILE A 1 84 ? -1.110 -2.489 22.384 1.00 76.06 84 ILE A C 1
ATOM 644 O O . ILE A 1 84 ? -1.940 -2.784 23.242 1.00 76.06 84 ILE A O 1
ATOM 648 N N . THR A 1 85 ? -0.496 -3.410 21.643 1.00 80.00 85 THR A N 1
ATOM 649 C CA . THR A 1 85 ? -0.723 -4.861 21.768 1.00 80.00 85 THR A CA 1
ATOM 650 C C . THR A 1 85 ? -2.185 -5.285 21.581 1.00 80.00 85 THR A C 1
ATOM 652 O O . THR A 1 85 ? -2.678 -6.190 22.258 1.00 80.00 85 THR A O 1
ATOM 655 N N . VAL A 1 86 ? -2.897 -4.613 20.671 1.00 72.88 86 VAL A N 1
ATOM 656 C CA . VAL A 1 86 ? -4.315 -4.864 20.379 1.00 72.88 86 VAL A CA 1
ATOM 657 C C . VAL A 1 86 ? -4.478 -5.711 19.120 1.00 72.88 86 VAL A C 1
ATOM 659 O O . VAL A 1 86 ? -3.815 -5.487 18.115 1.00 72.88 86 VAL A O 1
ATOM 662 N N . ASP A 1 87 ? -5.402 -6.668 19.176 1.00 77.38 87 ASP A N 1
ATOM 663 C CA . ASP A 1 87 ? -5.800 -7.503 18.041 1.00 77.38 87 ASP A CA 1
ATOM 664 C C . ASP A 1 87 ? -7.115 -6.970 17.444 1.00 77.38 87 ASP A C 1
ATOM 666 O O . ASP A 1 87 ? -8.189 -7.172 18.033 1.00 77.38 87 ASP A O 1
ATOM 670 N N . PHE A 1 88 ? -7.011 -6.285 16.298 1.00 79.06 88 PHE A N 1
ATOM 671 C CA . PHE A 1 88 ? -8.119 -5.814 15.458 1.00 79.06 88 PHE A CA 1
ATOM 672 C C . PHE A 1 88 ? -8.300 -6.671 14.196 1.00 79.06 88 PHE A C 1
ATOM 674 O O . PHE A 1 88 ? -8.953 -6.227 13.260 1.00 79.06 88 PHE A O 1
ATOM 681 N N . THR A 1 89 ? -7.808 -7.919 14.161 1.00 76.56 89 THR A N 1
ATOM 682 C CA . THR A 1 89 ? -7.896 -8.804 12.967 1.00 76.56 89 THR A CA 1
ATOM 683 C C . THR A 1 89 ? -9.335 -9.052 12.476 1.00 76.56 89 THR A C 1
ATOM 685 O O . THR A 1 89 ? -9.550 -9.665 11.438 1.00 76.56 89 THR A O 1
ATOM 688 N N . VAL A 1 90 ? -10.348 -8.672 13.256 1.00 75.62 90 VAL A N 1
ATOM 689 C CA . VAL A 1 90 ? -11.772 -8.821 12.917 1.00 75.62 90 VAL A CA 1
ATOM 690 C C . VAL A 1 90 ? -12.583 -7.560 13.224 1.00 75.62 90 VAL A C 1
ATOM 692 O O . VAL A 1 90 ? -13.787 -7.670 13.454 1.00 75.62 90 VAL A O 1
ATOM 695 N N . ALA A 1 91 ? -11.920 -6.414 13.373 1.00 74.12 91 ALA A N 1
ATOM 696 C CA . ALA A 1 91 ? -12.581 -5.150 13.655 1.00 74.12 91 ALA A CA 1
ATOM 697 C C . ALA A 1 91 ? -12.392 -4.196 12.486 1.00 74.12 91 ALA A C 1
ATOM 699 O O . ALA A 1 91 ? -11.260 -3.944 12.070 1.00 74.12 91 ALA A O 1
ATOM 700 N N . ASP A 1 92 ? -13.506 -3.614 12.061 1.00 77.50 92 ASP A N 1
ATOM 701 C CA . ASP A 1 92 ? -13.510 -2.651 10.971 1.00 77.50 92 ASP A CA 1
ATOM 702 C C . ASP A 1 92 ? -13.524 -1.232 11.546 1.00 77.50 92 ASP A C 1
ATOM 704 O O . ASP A 1 92 ? -14.255 -0.930 12.500 1.00 77.50 92 ASP A O 1
ATOM 708 N N . PHE A 1 93 ? -12.750 -0.335 10.945 1.00 83.75 93 PHE A N 1
ATOM 709 C CA . PHE A 1 93 ? -12.825 1.099 11.200 1.00 83.75 93 PHE A CA 1
ATOM 710 C C . PHE A 1 93 ? -13.528 1.764 10.019 1.00 83.75 93 PHE A C 1
ATOM 712 O O . PHE A 1 93 ? -12.997 1.815 8.914 1.00 83.75 93 PHE A O 1
ATOM 719 N N . ILE A 1 94 ? -14.745 2.255 10.247 1.00 82.88 94 ILE A N 1
ATOM 720 C CA . ILE A 1 94 ? -15.630 2.766 9.200 1.00 82.88 94 ILE A CA 1
ATOM 721 C C . ILE A 1 94 ? -16.032 4.204 9.514 1.00 82.88 94 ILE A C 1
ATOM 723 O O . ILE A 1 94 ? -16.752 4.446 10.489 1.00 82.88 94 ILE A O 1
ATOM 727 N N . THR A 1 95 ? -15.660 5.156 8.656 1.00 84.06 95 THR A N 1
ATOM 728 C CA . THR A 1 95 ? -15.930 6.586 8.888 1.00 84.06 95 THR A CA 1
ATOM 729 C C . THR A 1 95 ? -15.324 7.024 10.222 1.00 84.06 95 THR A C 1
ATOM 731 O O . THR A 1 95 ? -16.044 7.344 11.170 1.00 84.06 95 THR A O 1
ATOM 734 N N . VAL A 1 96 ? -14.005 6.908 10.343 1.00 81.94 96 VAL A N 1
ATOM 735 C CA . VAL A 1 96 ? -13.283 7.168 11.593 1.00 81.94 96 VAL A CA 1
ATOM 736 C C . VAL A 1 96 ? -12.231 8.236 11.356 1.00 81.94 96 VAL A C 1
ATOM 738 O O . VAL A 1 96 ? -11.434 8.115 10.436 1.00 81.94 96 VAL A O 1
ATOM 741 N N . ASP A 1 97 ? -12.185 9.224 12.245 1.00 78.06 97 ASP A N 1
ATOM 742 C CA . ASP A 1 97 ? -11.186 10.289 12.185 1.00 78.06 97 ASP A CA 1
ATOM 743 C C . ASP A 1 97 ? -10.192 10.126 13.340 1.00 78.06 97 ASP A C 1
ATOM 745 O O . ASP A 1 97 ? -10.575 10.130 14.516 1.00 78.06 97 ASP A O 1
ATOM 749 N N . PHE A 1 98 ? -8.904 10.045 13.026 1.00 84.94 98 PHE A N 1
ATOM 750 C CA . PHE A 1 98 ? -7.803 10.024 13.981 1.00 84.94 98 PHE A CA 1
ATOM 751 C C . PHE A 1 98 ? -6.974 11.302 13.861 1.00 84.94 98 PHE A C 1
ATOM 753 O O . PHE A 1 98 ? -6.273 11.537 12.879 1.00 84.94 98 PHE A O 1
ATOM 760 N N . THR A 1 99 ? -7.006 12.147 14.893 1.00 79.19 99 THR A N 1
ATOM 761 C CA . THR A 1 99 ? -6.124 13.327 14.929 1.00 79.19 99 THR A CA 1
ATOM 762 C C . THR A 1 99 ? -4.690 12.947 15.305 1.00 79.19 99 THR A C 1
ATOM 764 O O . THR A 1 99 ? -3.746 13.464 14.720 1.00 79.19 99 THR A O 1
ATOM 767 N N . VAL A 1 100 ? -4.529 12.071 16.296 1.00 81.19 100 VAL A N 1
ATOM 768 C CA . VAL A 1 100 ? -3.247 11.471 16.684 1.00 81.19 100 VAL A CA 1
ATOM 769 C C . VAL A 1 100 ? -3.528 10.021 17.045 1.00 81.19 100 VAL A C 1
ATOM 771 O O . VAL A 1 100 ? -4.385 9.777 17.905 1.00 81.19 100 VAL A O 1
ATOM 774 N N . ALA A 1 101 ? -2.853 9.079 16.396 1.00 83.44 101 ALA A N 1
ATOM 775 C CA . ALA A 1 101 ? -3.033 7.666 16.680 1.00 83.44 101 ALA A CA 1
ATOM 776 C C . ALA A 1 101 ? -1.730 6.872 16.618 1.00 83.44 101 ALA A C 1
ATOM 778 O O . ALA A 1 101 ? -1.020 6.929 15.625 1.00 83.44 101 ALA A O 1
ATOM 779 N N . ASP A 1 102 ? -1.494 6.055 17.638 1.00 80.62 102 ASP A N 1
ATOM 780 C CA . ASP A 1 102 ? -0.354 5.146 17.686 1.00 80.62 102 ASP A CA 1
ATOM 781 C C . ASP A 1 102 ? -0.876 3.704 17.636 1.00 80.62 102 ASP A C 1
ATOM 783 O O . ASP A 1 102 ? -1.619 3.274 18.520 1.00 80.62 102 ASP A O 1
ATOM 787 N N . PHE A 1 103 ? -0.469 2.934 16.631 1.00 87.06 103 PHE A N 1
ATOM 788 C CA . PHE A 1 103 ? -0.723 1.500 16.502 1.00 87.06 103 PHE A CA 1
ATOM 789 C C . PHE A 1 103 ? 0.587 0.753 16.718 1.00 87.06 103 PHE A C 1
ATOM 791 O O . PHE A 1 103 ? 1.445 0.701 15.843 1.00 87.06 103 PHE A O 1
ATOM 798 N N . ILE A 1 104 ? 0.764 0.173 17.903 1.00 81.44 104 ILE A N 1
ATOM 799 C CA . ILE A 1 104 ? 2.022 -0.454 18.310 1.00 81.44 104 ILE A CA 1
ATOM 800 C C . ILE A 1 104 ? 1.793 -1.929 18.604 1.00 81.44 104 ILE A C 1
ATOM 802 O O . ILE A 1 104 ? 1.064 -2.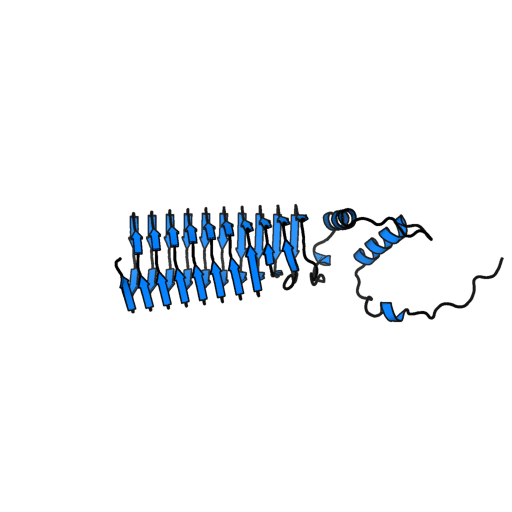273 19.541 1.00 81.44 104 ILE A O 1
ATOM 806 N N . THR A 1 105 ? 2.488 -2.828 17.903 1.00 84.56 105 THR A N 1
ATOM 807 C CA . THR A 1 105 ? 2.337 -4.289 18.067 1.00 84.56 105 THR A CA 1
ATOM 808 C C . THR A 1 105 ? 0.882 -4.728 17.906 1.00 84.56 105 THR A C 1
ATOM 810 O O . THR A 1 105 ? 0.346 -5.443 18.751 1.00 84.56 105 THR A O 1
ATOM 813 N N . THR A 1 106 ? 0.217 -4.239 16.861 1.00 79.44 106 THR A N 1
ATOM 814 C CA . THR A 1 106 ? -1.209 -4.502 16.621 1.00 79.44 106 THR A CA 1
ATOM 815 C C . THR A 1 106 ? -1.429 -5.346 15.382 1.00 79.44 106 THR A C 1
ATOM 817 O O . THR A 1 106 ? -0.590 -5.366 14.490 1.00 79.44 106 THR A O 1
ATOM 820 N N . THR A 1 107 ? -2.575 -6.010 15.314 1.00 82.88 107 THR A N 1
ATOM 821 C CA . THR A 1 107 ? -3.093 -6.520 14.044 1.00 82.88 107 THR A CA 1
ATOM 822 C C . THR A 1 107 ? -4.314 -5.714 13.650 1.00 82.88 107 THR A C 1
ATOM 824 O O . THR A 1 107 ? -5.055 -5.290 14.537 1.00 82.88 107 THR A O 1
ATOM 827 N N . VAL A 1 108 ? -4.538 -5.501 12.356 1.00 80.06 108 VAL A N 1
ATOM 828 C CA . VAL A 1 108 ? -5.683 -4.732 11.849 1.00 80.06 108 VAL A CA 1
ATOM 829 C C . VAL A 1 108 ? -6.304 -5.431 10.642 1.00 80.06 108 VAL A C 1
ATOM 831 O O . VAL A 1 108 ? -5.597 -6.060 9.855 1.00 80.06 108 VAL A O 1
ATOM 834 N N . ALA A 1 109 ? -7.636 -5.377 10.565 1.00 80.62 109 ALA A N 1
ATOM 835 C CA . ALA A 1 109 ? -8.397 -5.761 9.384 1.00 80.62 109 ALA A CA 1
ATOM 836 C C . ALA A 1 109 ? -8.573 -4.535 8.486 1.00 80.62 109 ALA A C 1
ATOM 838 O O . ALA A 1 109 ? -7.658 -4.213 7.740 1.00 80.62 109 ALA A O 1
ATOM 839 N N . ASP A 1 110 ? -9.670 -3.791 8.632 1.00 89.62 110 ASP A N 1
ATOM 840 C CA . ASP A 1 110 ? -10.101 -2.879 7.572 1.00 89.62 110 ASP A CA 1
ATOM 841 C C . ASP A 1 110 ? -10.163 -1.409 8.006 1.00 89.62 110 ASP A C 1
ATOM 843 O O . ASP A 1 110 ? -10.602 -1.071 9.115 1.00 89.62 110 ASP A O 1
ATOM 847 N N . PHE A 1 111 ? -9.802 -0.529 7.070 1.00 95.38 111 PHE A N 1
ATOM 848 C CA . PHE A 1 111 ? -9.995 0.917 7.138 1.00 95.38 111 PHE A CA 1
ATOM 849 C C . PHE A 1 111 ? -10.851 1.387 5.953 1.00 95.38 111 PHE A C 1
ATOM 851 O O . PHE A 1 111 ? -10.441 1.353 4.795 1.00 95.38 111 PHE A O 1
ATOM 858 N N . ILE A 1 112 ? -12.057 1.874 6.249 1.00 95.25 112 ILE A N 1
ATOM 859 C CA . ILE A 1 112 ? -13.030 2.329 5.253 1.00 95.25 112 ILE A CA 1
ATOM 860 C C . ILE A 1 112 ? -13.450 3.764 5.573 1.00 95.25 112 ILE A C 1
ATOM 862 O O . ILE A 1 112 ? -14.132 4.000 6.572 1.00 95.25 112 ILE A O 1
ATOM 866 N N . ALA A 1 113 ? -13.131 4.714 4.695 1.00 96.31 113 ALA A N 1
ATOM 867 C CA . ALA A 1 113 ? -13.345 6.144 4.915 1.00 96.31 113 ALA A CA 1
ATOM 868 C C . ALA A 1 113 ? -12.696 6.589 6.235 1.00 96.31 113 ALA A C 1
ATOM 870 O O . ALA A 1 113 ? -13.402 6.926 7.188 1.00 96.31 113 ALA A O 1
ATOM 871 N N . VAL A 1 114 ? -11.373 6.474 6.329 1.00 95.69 114 VAL A N 1
ATOM 872 C CA . VAL A 1 114 ? -10.630 6.780 7.558 1.00 95.69 114 VAL A CA 1
ATOM 873 C C . VAL A 1 114 ? -9.603 7.865 7.295 1.00 95.69 114 VAL A C 1
ATOM 875 O O . VAL A 1 114 ? -8.785 7.729 6.391 1.00 95.69 114 VAL A O 1
ATOM 878 N N . ASP A 1 115 ? -9.606 8.885 8.149 1.00 96.69 115 ASP A N 1
ATOM 879 C CA . ASP A 1 115 ? -8.685 10.012 8.046 1.00 96.69 115 ASP A CA 1
ATOM 880 C C . ASP A 1 115 ? -7.687 9.983 9.210 1.00 96.69 115 ASP A C 1
ATOM 882 O O . ASP A 1 115 ? -8.064 10.053 10.384 1.00 96.69 115 ASP A O 1
ATOM 886 N N . PHE A 1 116 ? -6.396 9.949 8.894 1.00 97.50 116 PHE A N 1
ATOM 887 C CA . PHE A 1 116 ? -5.291 10.062 9.840 1.00 97.50 116 PHE A CA 1
ATOM 888 C C . PHE A 1 116 ? -4.569 11.398 9.661 1.00 97.50 116 PHE A C 1
ATOM 890 O O . PHE A 1 116 ? -3.921 11.663 8.648 1.00 97.50 116 PHE A O 1
ATOM 897 N N . THR A 1 117 ? -4.625 12.260 10.678 1.00 96.69 117 THR A N 1
ATOM 898 C CA . THR A 1 117 ? -3.840 13.506 10.670 1.00 96.69 117 THR A CA 1
ATOM 899 C C . THR A 1 117 ? -2.384 13.256 11.069 1.00 96.69 117 THR A C 1
ATOM 901 O O . THR A 1 117 ? -1.475 13.779 10.430 1.00 96.69 117 THR A O 1
ATOM 904 N N . VAL A 1 118 ? -2.161 12.485 12.134 1.00 96.00 118 VAL A N 1
ATOM 905 C CA . VAL A 1 118 ? -0.841 12.016 12.577 1.00 96.00 118 VAL A CA 1
ATOM 906 C C . VAL A 1 118 ? -1.004 10.573 13.022 1.00 96.00 118 VAL A C 1
ATOM 908 O O . VAL A 1 118 ? -1.826 10.319 13.909 1.00 96.00 118 VAL A O 1
ATOM 911 N N . ALA A 1 119 ? -0.265 9.650 12.414 1.00 95.94 119 ALA A N 1
ATOM 912 C CA . ALA A 1 119 ? -0.363 8.243 12.763 1.00 95.94 119 ALA A CA 1
ATOM 913 C C . ALA A 1 119 ? 0.979 7.512 12.739 1.00 95.94 119 ALA A C 1
ATOM 915 O O . ALA A 1 119 ? 1.684 7.551 11.737 1.00 95.94 119 ALA A O 1
ATOM 916 N N . ASP A 1 120 ? 1.259 6.772 13.807 1.00 93.81 120 ASP A N 1
ATOM 917 C CA . ASP A 1 120 ? 2.448 5.933 13.915 1.00 93.81 120 ASP A CA 1
ATOM 918 C C . ASP A 1 120 ? 2.023 4.457 13.910 1.00 93.81 120 ASP A C 1
ATOM 920 O O . ASP A 1 120 ? 1.320 3.996 14.812 1.00 93.81 120 ASP A O 1
ATOM 924 N N . PHE A 1 121 ? 2.474 3.687 12.920 1.00 97.69 121 PHE A N 1
ATOM 925 C CA . PHE A 1 121 ? 2.276 2.240 12.821 1.00 97.69 121 PHE A CA 1
ATOM 926 C C . PHE A 1 121 ? 3.601 1.532 13.087 1.00 97.69 121 PHE A C 1
ATOM 928 O O . PHE A 1 121 ? 4.493 1.507 12.245 1.00 97.69 121 PHE A O 1
ATOM 935 N N . ILE A 1 122 ? 3.743 0.939 14.270 1.00 96.44 122 ILE A N 1
ATOM 936 C CA . ILE A 1 122 ? 4.986 0.315 14.726 1.00 96.44 122 ILE A CA 1
ATOM 937 C C . ILE A 1 122 ? 4.747 -1.167 14.995 1.00 96.44 122 ILE A C 1
ATOM 939 O O . ILE A 1 122 ? 4.100 -1.523 15.980 1.00 96.44 122 ILE A O 1
ATOM 943 N N . THR A 1 123 ? 5.343 -2.047 14.188 1.00 96.94 123 THR A N 1
ATOM 944 C CA . THR A 1 123 ? 5.131 -3.501 14.282 1.00 96.94 123 THR A CA 1
ATOM 945 C C . THR A 1 123 ? 3.646 -3.830 14.120 1.00 96.94 123 THR A C 1
ATOM 947 O O . THR A 1 123 ? 2.983 -4.220 15.083 1.00 96.94 123 THR A O 1
ATOM 950 N N . VAL A 1 124 ? 3.096 -3.577 12.935 1.00 95.81 124 VAL A N 1
ATOM 951 C CA . VAL A 1 124 ? 1.665 -3.777 12.660 1.00 95.81 124 VAL A CA 1
ATOM 952 C C . VAL A 1 124 ? 1.476 -4.816 11.568 1.00 95.81 124 VAL A C 1
ATOM 954 O O . VAL A 1 124 ? 2.076 -4.696 10.506 1.00 95.81 124 VAL A O 1
ATOM 957 N N . ASP A 1 125 ? 0.596 -5.786 11.819 1.00 96.62 125 ASP A N 1
ATOM 958 C CA . ASP A 1 125 ? 0.286 -6.840 10.854 1.00 96.62 125 ASP A CA 1
ATOM 959 C C . ASP A 1 125 ? -1.134 -6.666 10.290 1.00 96.62 125 ASP A C 1
ATOM 961 O O . ASP A 1 125 ? -2.140 -6.759 11.004 1.00 96.62 125 ASP A O 1
ATOM 965 N N . PHE A 1 126 ? -1.219 -6.504 8.977 1.00 95.38 126 PHE A N 1
ATOM 966 C CA . PHE A 1 126 ? -2.443 -6.471 8.188 1.00 95.38 126 PHE A CA 1
ATOM 967 C C . PHE A 1 126 ? -2.594 -7.803 7.445 1.00 95.38 126 PHE A C 1
ATOM 969 O O . PHE A 1 126 ? -1.957 -8.062 6.424 1.00 95.38 126 PHE A O 1
ATOM 976 N N . THR A 1 127 ? -3.405 -8.720 7.983 1.00 90.50 127 THR A N 1
ATOM 977 C CA . THR A 1 127 ? 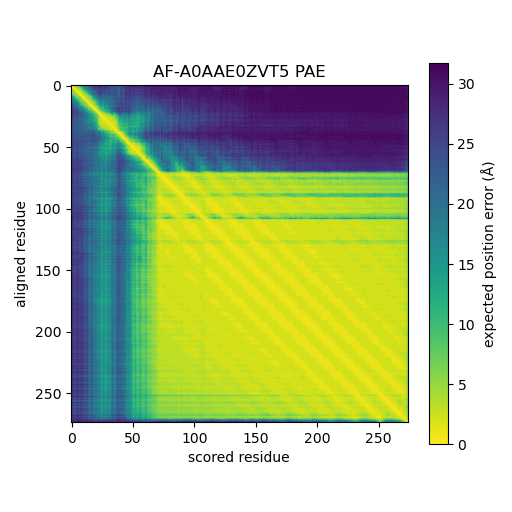-3.495 -10.083 7.417 1.00 90.50 127 THR A CA 1
ATOM 978 C C . THR A 1 127 ? -4.443 -10.165 6.219 1.00 90.50 127 THR A C 1
ATOM 980 O O . THR A 1 127 ? -4.127 -10.812 5.225 1.00 90.50 127 THR A O 1
ATOM 983 N N . VAL A 1 128 ? -5.621 -9.561 6.348 1.00 92.88 128 VAL A N 1
ATOM 984 C CA . VAL A 1 128 ? -6.620 -9.388 5.288 1.00 92.88 128 VAL A CA 1
ATOM 985 C C . VAL A 1 128 ? -7.180 -8.004 5.534 1.00 92.88 128 VAL A C 1
ATOM 987 O O . VAL A 1 128 ? -7.872 -7.837 6.538 1.00 92.88 128 VAL A O 1
ATOM 990 N N . ALA A 1 129 ? -6.763 -7.039 4.725 1.00 93.81 129 ALA A N 1
ATOM 991 C CA . ALA A 1 129 ? -6.993 -5.640 5.025 1.00 93.81 129 ALA A CA 1
ATOM 992 C C . ALA A 1 129 ? -7.433 -4.852 3.800 1.00 93.81 129 ALA A C 1
ATOM 994 O O . ALA A 1 129 ? -6.685 -4.726 2.830 1.00 93.81 129 ALA A O 1
ATOM 995 N N . ASP A 1 130 ? -8.615 -4.260 3.902 1.00 96.75 130 ASP A N 1
ATOM 996 C CA . ASP A 1 130 ? -9.132 -3.343 2.899 1.00 96.75 130 ASP A CA 1
ATOM 997 C C . ASP A 1 130 ? -8.888 -1.892 3.342 1.00 96.75 130 ASP A C 1
ATOM 999 O O . ASP A 1 130 ? -9.338 -1.460 4.408 1.00 96.75 130 ASP A O 1
ATOM 1003 N N . PHE A 1 131 ? -8.212 -1.121 2.489 1.00 98.50 131 PHE A N 1
ATOM 1004 C CA . PHE A 1 131 ? -8.018 0.322 2.616 1.00 98.50 131 PHE A CA 1
ATOM 1005 C C . PHE A 1 131 ? -8.830 1.037 1.535 1.00 98.50 131 PHE A C 1
ATOM 1007 O O . PHE A 1 131 ? -8.437 1.149 0.367 1.00 98.50 131 PHE A O 1
ATOM 1014 N N . ILE A 1 132 ? -9.998 1.538 1.929 1.00 98.50 132 ILE A N 1
ATOM 1015 C CA . ILE A 1 132 ? -10.960 2.147 1.010 1.00 98.50 132 ILE A CA 1
ATOM 1016 C C . ILE A 1 132 ? -11.173 3.604 1.394 1.00 98.50 132 ILE A C 1
ATOM 1018 O O . ILE A 1 132 ? -11.873 3.877 2.365 1.00 98.50 132 ILE A O 1
ATOM 1022 N N . THR A 1 133 ? -10.648 4.534 0.589 1.00 98.50 133 THR A N 1
ATOM 1023 C CA . THR A 1 133 ? -10.731 5.980 0.868 1.00 98.50 133 THR A CA 1
ATOM 1024 C C . THR A 1 133 ? -10.074 6.291 2.211 1.00 98.50 133 THR A C 1
ATOM 1026 O O . THR A 1 133 ? -10.758 6.570 3.194 1.00 98.50 133 THR A O 1
ATOM 1029 N N . VAL A 1 134 ? -8.755 6.125 2.270 1.00 98.81 134 VAL A N 1
ATOM 1030 C CA . VAL A 1 134 ? -7.978 6.338 3.494 1.00 98.81 134 VAL A CA 1
ATOM 1031 C C . VAL A 1 134 ? -6.961 7.439 3.257 1.00 98.81 134 VAL A C 1
ATOM 1033 O O . VAL A 1 134 ? -6.132 7.321 2.359 1.00 98.81 134 VAL A O 1
ATOM 1036 N N . ASP A 1 135 ? -6.996 8.466 4.098 1.00 98.75 135 ASP A N 1
ATOM 1037 C CA . ASP A 1 135 ? -6.136 9.634 3.948 1.00 98.75 135 ASP A CA 1
ATOM 1038 C C . ASP A 1 135 ? -5.137 9.704 5.106 1.00 98.75 135 ASP A C 1
ATOM 1040 O O . ASP A 1 135 ? -5.510 9.736 6.281 1.00 98.75 135 ASP A O 1
ATOM 1044 N N . PHE A 1 136 ? -3.850 9.791 4.783 1.00 98.81 136 PHE A N 1
ATOM 1045 C CA . PHE A 1 136 ? -2.757 9.985 5.729 1.00 98.81 136 PHE A CA 1
ATOM 1046 C C . PHE A 1 136 ? -2.094 11.341 5.490 1.00 98.81 136 PHE A C 1
ATOM 1048 O O . PHE A 1 136 ? -1.462 11.594 4.462 1.00 98.81 136 PHE A O 1
ATOM 1055 N N . THR A 1 137 ? -2.197 12.244 6.465 1.00 98.69 137 THR A N 1
ATOM 1056 C CA . THR A 1 137 ? -1.519 13.546 6.377 1.00 98.69 137 THR A CA 1
ATOM 1057 C C . THR A 1 137 ? -0.048 13.439 6.781 1.00 98.69 137 THR A C 1
ATOM 1059 O O . THR A 1 137 ? 0.818 13.885 6.034 1.00 98.69 137 THR A O 1
ATOM 1062 N N . LEU A 1 138 ? 0.233 12.876 7.958 1.00 98.56 138 LEU A N 1
ATOM 1063 C CA . LEU A 1 138 ? 1.575 12.560 8.449 1.00 98.56 138 LEU A CA 1
ATOM 1064 C C . LEU A 1 138 ? 1.534 11.127 8.978 1.00 98.56 138 LEU A C 1
ATOM 1066 O O . LEU A 1 138 ? 0.776 10.870 9.920 1.00 98.56 138 LEU A O 1
ATOM 1070 N N . ALA A 1 139 ? 2.292 10.211 8.384 1.00 98.56 139 ALA A N 1
ATOM 1071 C CA . ALA A 1 139 ? 2.263 8.819 8.813 1.00 98.56 139 ALA A CA 1
ATOM 1072 C C . ALA A 1 139 ? 3.630 8.136 8.782 1.00 98.56 139 ALA A C 1
ATOM 1074 O O . ALA A 1 139 ? 4.315 8.159 7.764 1.00 98.56 139 ALA A O 1
ATOM 1075 N N . ASP A 1 140 ? 3.962 7.458 9.876 1.00 98.56 140 ASP A N 1
ATOM 1076 C CA . ASP A 1 140 ? 5.197 6.692 10.007 1.00 98.56 140 ASP A CA 1
ATOM 1077 C C . ASP A 1 140 ? 4.862 5.195 10.072 1.00 98.56 140 ASP A C 1
ATOM 1079 O O . ASP A 1 140 ? 4.121 4.745 10.947 1.00 98.56 140 ASP A O 1
ATOM 1083 N N . PHE A 1 141 ? 5.440 4.401 9.171 1.00 98.69 141 PHE A N 1
ATOM 1084 C CA . PHE A 1 141 ? 5.276 2.949 9.102 1.00 98.69 141 PHE A CA 1
ATOM 1085 C C . PHE A 1 141 ? 6.612 2.253 9.390 1.00 98.69 141 PHE A C 1
ATOM 1087 O O . PHE A 1 141 ? 7.546 2.230 8.581 1.00 98.69 141 PHE A O 1
ATOM 1094 N N . ILE A 1 142 ? 6.705 1.651 10.575 1.00 98.50 142 ILE A N 1
ATOM 1095 C CA . ILE A 1 142 ? 7.912 1.014 11.100 1.00 98.50 142 ILE A CA 1
ATOM 1096 C C . ILE A 1 142 ? 7.651 -0.476 11.307 1.00 98.50 142 ILE A C 1
ATOM 1098 O O . ILE A 1 142 ? 7.057 -0.863 12.312 1.00 98.50 142 ILE A O 1
ATOM 1102 N N . THR A 1 143 ? 8.175 -1.315 10.409 1.00 98.38 143 THR A N 1
ATOM 1103 C CA . THR A 1 143 ? 7.953 -2.773 10.426 1.00 98.38 143 THR A CA 1
ATOM 1104 C C . THR A 1 143 ? 6.466 -3.082 10.300 1.00 98.38 143 THR A C 1
ATOM 1106 O O . THR A 1 143 ? 5.778 -3.284 11.300 1.00 98.38 143 THR A O 1
ATOM 1109 N N . VAL A 1 144 ? 5.960 -3.043 9.073 1.00 98.56 144 VAL A N 1
ATOM 1110 C CA . VAL A 1 144 ? 4.541 -3.258 8.788 1.00 98.56 144 VAL A CA 1
ATOM 1111 C C . VAL A 1 144 ? 4.396 -4.337 7.730 1.00 98.56 144 VAL A C 1
ATOM 1113 O O . VAL A 1 144 ? 4.975 -4.224 6.654 1.00 98.56 144 VAL A O 1
ATOM 1116 N N . ASP A 1 145 ? 3.591 -5.349 8.034 1.00 98.56 145 ASP A N 1
ATOM 1117 C CA . ASP A 1 145 ? 3.429 -6.517 7.177 1.00 98.56 145 ASP A CA 1
ATOM 1118 C C . ASP A 1 145 ? 2.000 -6.562 6.627 1.00 98.56 145 ASP A C 1
ATOM 1120 O O . ASP A 1 145 ? 1.028 -6.641 7.380 1.00 98.56 145 ASP A O 1
ATOM 1124 N N . PHE A 1 146 ? 1.863 -6.582 5.305 1.00 98.44 146 PHE A N 1
ATOM 1125 C CA . PHE A 1 146 ? 0.609 -6.760 4.582 1.00 98.44 146 PHE A CA 1
ATOM 1126 C C . PHE A 1 146 ? 0.599 -8.131 3.902 1.00 98.44 146 PHE A C 1
ATOM 1128 O O . PHE A 1 146 ? 1.349 -8.400 2.963 1.00 98.44 146 PHE A O 1
ATOM 1135 N N . THR A 1 147 ? -0.259 -9.040 4.367 1.00 97.94 147 THR A N 1
ATOM 1136 C CA . THR A 1 147 ? -0.339 -10.389 3.782 1.00 97.94 147 THR A CA 1
ATOM 1137 C C . THR A 1 147 ? -1.266 -10.432 2.567 1.00 97.94 147 THR A C 1
ATOM 1139 O O . THR A 1 147 ? -0.876 -10.957 1.528 1.00 97.94 147 THR A O 1
ATOM 1142 N N . LEU A 1 148 ? -2.487 -9.916 2.705 1.00 97.62 148 LEU A N 1
ATOM 1143 C CA . LEU A 1 148 ? -3.472 -9.748 1.635 1.00 97.62 148 LEU A CA 1
ATOM 1144 C C . LEU A 1 148 ? -4.085 -8.361 1.830 1.00 97.62 148 LEU A C 1
ATOM 1146 O O . LEU A 1 148 ? -4.795 -8.167 2.820 1.00 97.62 148 LEU A O 1
ATOM 1150 N N . ALA A 1 149 ? -3.776 -7.407 0.957 1.00 98.06 149 ALA A N 1
ATOM 1151 C CA . ALA A 1 149 ? -4.215 -6.031 1.154 1.00 98.06 149 ALA A CA 1
ATOM 1152 C C . ALA A 1 149 ? -4.682 -5.354 -0.135 1.00 98.06 149 ALA A C 1
ATOM 1154 O O . ALA A 1 149 ? -3.965 -5.362 -1.133 1.00 98.06 149 ALA A O 1
ATOM 1155 N N . ASP A 1 150 ? -5.843 -4.708 -0.067 1.00 98.56 150 ASP A N 1
ATOM 1156 C CA . ASP A 1 150 ? -6.431 -3.979 -1.188 1.00 98.56 150 ASP A CA 1
ATOM 1157 C C . ASP A 1 150 ? -6.460 -2.475 -0.868 1.00 98.56 150 ASP A C 1
ATOM 1159 O O . ASP A 1 150 ? -7.098 -2.037 0.090 1.00 98.56 150 ASP A O 1
ATOM 1163 N N . PHE A 1 151 ? -5.808 -1.663 -1.700 1.00 98.75 151 PHE A N 1
ATOM 1164 C CA . PHE A 1 151 ? -5.729 -0.205 -1.587 1.00 98.75 151 PHE A CA 1
ATOM 1165 C C . PHE A 1 151 ? -6.477 0.447 -2.757 1.00 98.75 151 PHE A C 1
ATOM 1167 O O . PHE A 1 151 ? -5.975 0.521 -3.880 1.00 98.75 151 PHE A O 1
ATOM 1174 N N . ILE A 1 152 ? -7.702 0.931 -2.524 1.00 98.44 152 ILE A N 1
ATOM 1175 C CA . ILE A 1 152 ? -8.572 1.407 -3.620 1.00 98.44 152 ILE A CA 1
ATOM 1176 C C . ILE A 1 152 ? -8.388 2.901 -3.915 1.00 98.44 152 ILE A C 1
ATOM 1178 O O . ILE A 1 152 ? -8.380 3.323 -5.070 1.00 98.44 152 ILE A O 1
ATOM 1182 N N . THR A 1 153 ? -8.309 3.719 -2.873 1.00 98.56 153 THR A N 1
ATOM 1183 C CA . THR A 1 153 ? -8.096 5.170 -2.962 1.00 98.56 153 THR A CA 1
ATOM 1184 C C . THR A 1 153 ? -7.416 5.570 -1.672 1.00 98.56 153 THR A C 1
ATOM 1186 O O . THR A 1 153 ? -8.082 5.583 -0.634 1.00 98.56 153 THR A O 1
ATOM 1189 N N . VAL A 1 154 ? -6.102 5.755 -1.719 1.00 98.81 154 VAL A N 1
ATOM 1190 C CA . VAL A 1 154 ? -5.303 6.016 -0.522 1.00 98.81 154 VAL A CA 1
ATOM 1191 C C . VAL A 1 154 ? -4.318 7.134 -0.798 1.00 98.81 154 VAL A C 1
ATOM 1193 O O . VAL A 1 154 ? -3.498 7.022 -1.705 1.00 98.81 154 VAL A O 1
ATOM 1196 N N . ASP A 1 155 ? -4.381 8.174 0.022 1.00 98.81 155 ASP A N 1
ATOM 1197 C CA . ASP A 1 155 ? -3.585 9.378 -0.173 1.00 98.81 155 ASP A CA 1
ATOM 1198 C C . ASP A 1 155 ? -2.600 9.546 0.985 1.00 98.81 155 ASP A C 1
ATOM 1200 O O . ASP A 1 155 ? -2.978 9.571 2.157 1.00 98.81 155 ASP A O 1
ATOM 1204 N N . PHE A 1 156 ? -1.323 9.726 0.660 1.00 98.81 156 PHE A N 1
ATOM 1205 C CA . PHE A 1 156 ? -0.257 10.036 1.605 1.00 98.81 156 PHE A CA 1
ATOM 1206 C C . PHE A 1 156 ? 0.316 11.420 1.301 1.00 98.81 156 PHE A C 1
ATOM 1208 O O . PHE A 1 156 ? 0.930 11.664 0.259 1.00 98.81 156 PHE A O 1
ATOM 1215 N N . THR A 1 157 ? 0.152 12.359 2.233 1.00 98.81 157 THR A N 1
ATOM 1216 C CA . THR A 1 157 ? 0.736 13.699 2.077 1.00 98.81 157 THR A CA 1
ATOM 1217 C C . THR A 1 157 ? 2.216 13.709 2.462 1.00 98.81 157 THR A C 1
ATOM 1219 O O . THR A 1 157 ? 3.045 14.200 1.698 1.00 98.81 157 THR A O 1
ATOM 1222 N N . VAL A 1 158 ? 2.553 13.184 3.641 1.00 98.75 158 VAL A N 1
ATOM 1223 C CA . VAL A 1 158 ? 3.933 12.929 4.073 1.00 98.75 158 VAL A CA 1
ATOM 1224 C C . VAL A 1 158 ? 3.955 11.575 4.760 1.00 98.75 158 VAL A C 1
ATOM 1226 O O . VAL A 1 158 ? 3.228 11.392 5.741 1.00 98.75 158 VAL A O 1
ATOM 1229 N N . ALA A 1 159 ? 4.759 10.646 4.254 1.00 98.69 159 ALA A N 1
ATOM 1230 C CA . ALA A 1 159 ? 4.835 9.317 4.836 1.00 98.69 159 ALA A CA 1
ATOM 1231 C C . ALA A 1 159 ? 6.237 8.706 4.788 1.00 98.69 159 ALA A C 1
ATOM 1233 O O . ALA A 1 159 ? 6.893 8.732 3.749 1.00 98.69 159 ALA A O 1
ATOM 1234 N N . ASP A 1 160 ? 6.638 8.098 5.901 1.00 98.75 160 ASP A N 1
ATOM 1235 C CA . ASP A 1 160 ? 7.920 7.411 6.036 1.00 98.75 160 ASP A CA 1
ATOM 1236 C C . ASP A 1 160 ? 7.679 5.902 6.192 1.00 98.75 160 ASP A C 1
ATOM 1238 O O . ASP A 1 160 ? 6.998 5.453 7.115 1.00 98.75 160 ASP A O 1
ATOM 1242 N N . PHE A 1 161 ? 8.278 5.096 5.317 1.00 98.75 161 PHE A N 1
ATOM 1243 C CA . PHE A 1 161 ? 8.163 3.638 5.301 1.00 98.75 161 PHE A CA 1
ATOM 1244 C C . PHE A 1 161 ? 9.542 2.999 5.493 1.00 98.75 161 PHE A C 1
ATOM 1246 O O . PHE A 1 161 ? 10.412 3.044 4.620 1.00 98.75 161 PHE A O 1
ATOM 1253 N N . ILE A 1 162 ? 9.771 2.381 6.655 1.00 98.62 162 ILE A N 1
ATOM 1254 C CA . ILE A 1 162 ? 11.111 1.885 7.011 1.00 98.62 162 ILE A CA 1
ATOM 1255 C C . ILE A 1 162 ? 11.340 0.440 6.566 1.00 98.62 162 ILE A C 1
ATOM 1257 O O . ILE A 1 162 ? 12.364 0.116 5.968 1.00 98.62 162 ILE A O 1
ATOM 1261 N N . THR A 1 163 ? 10.440 -0.456 6.947 1.00 98.62 163 THR A N 1
ATOM 1262 C CA . THR A 1 163 ? 10.505 -1.883 6.614 1.00 98.62 163 THR A CA 1
ATOM 1263 C C . THR A 1 163 ? 9.076 -2.325 6.416 1.00 98.62 163 THR A C 1
ATOM 1265 O O . THR A 1 163 ? 8.330 -2.362 7.398 1.00 98.62 163 THR A O 1
ATOM 1268 N N . VAL A 1 164 ? 8.683 -2.526 5.165 1.00 98.75 164 VAL A N 1
ATOM 1269 C CA . VAL A 1 164 ? 7.294 -2.812 4.818 1.00 98.75 164 VAL A CA 1
ATOM 1270 C C . VAL A 1 164 ? 7.241 -3.947 3.818 1.00 98.75 164 VAL A C 1
ATOM 1272 O O . VAL A 1 164 ? 7.808 -3.842 2.733 1.00 98.75 164 VAL A O 1
ATOM 1275 N N . ASP A 1 165 ? 6.515 -4.996 4.182 1.00 98.75 165 ASP A N 1
ATOM 1276 C CA . ASP A 1 165 ? 6.448 -6.217 3.395 1.00 98.75 165 ASP A CA 1
ATOM 1277 C C . ASP A 1 165 ? 5.022 -6.417 2.880 1.00 98.75 165 ASP A C 1
ATOM 1279 O O . ASP A 1 165 ? 4.069 -6.504 3.653 1.00 98.75 165 ASP A O 1
ATOM 1283 N N . PHE A 1 166 ? 4.868 -6.552 1.566 1.00 98.75 166 PHE A N 1
ATOM 1284 C CA . PHE A 1 166 ? 3.613 -6.881 0.901 1.00 98.75 166 PHE A CA 1
ATOM 1285 C C . PHE A 1 166 ? 3.712 -8.270 0.269 1.00 98.75 166 PHE A C 1
ATOM 1287 O O . PHE A 1 166 ? 4.482 -8.515 -0.663 1.00 98.75 166 PHE A O 1
ATOM 1294 N N . THR A 1 167 ? 2.910 -9.216 0.758 1.00 98.69 167 THR A N 1
ATOM 1295 C CA . THR A 1 167 ? 2.878 -10.573 0.190 1.00 98.69 167 THR A CA 1
ATOM 1296 C C . THR A 1 167 ? 1.981 -10.638 -1.047 1.00 98.69 167 THR A C 1
ATOM 1298 O O . THR A 1 167 ? 2.406 -11.140 -2.086 1.00 98.69 167 THR A O 1
ATOM 1301 N N . VAL A 1 168 ? 0.747 -10.148 -0.940 1.00 98.62 168 VAL A N 1
ATOM 1302 C CA . VAL A 1 168 ? -0.166 -9.930 -2.068 1.00 98.62 168 VAL A CA 1
ATOM 1303 C C . VAL A 1 168 ? -0.855 -8.599 -1.833 1.00 98.62 168 VAL A C 1
ATOM 1305 O O . VAL A 1 168 ? -1.511 -8.441 -0.799 1.00 98.62 168 VAL A O 1
ATOM 1308 N N . ALA A 1 169 ? -0.690 -7.659 -2.756 1.00 98.62 169 ALA A N 1
ATOM 1309 C CA . ALA A 1 169 ? -1.286 -6.344 -2.611 1.00 98.62 169 ALA A CA 1
ATOM 1310 C C . ALA A 1 169 ? -1.754 -5.745 -3.937 1.00 98.62 169 ALA A C 1
ATOM 1312 O O . ALA A 1 169 ? -0.999 -5.720 -4.908 1.00 98.62 169 ALA A O 1
ATOM 1313 N N . ASP A 1 170 ? -2.969 -5.207 -3.932 1.00 98.69 170 ASP A N 1
ATOM 1314 C CA . ASP A 1 170 ? -3.561 -4.531 -5.081 1.00 98.69 170 ASP A CA 1
ATOM 1315 C C . ASP A 1 170 ? -3.667 -3.029 -4.785 1.00 98.69 170 ASP A C 1
ATOM 1317 O O . ASP A 1 170 ? -4.330 -2.612 -3.836 1.00 98.69 170 ASP A O 1
ATOM 1321 N N . PHE A 1 171 ? -3.044 -2.197 -5.615 1.00 98.75 171 PHE A N 1
ATOM 1322 C CA . PHE A 1 171 ? -3.046 -0.739 -5.509 1.00 98.75 171 PHE A CA 1
ATOM 1323 C C . PHE A 1 171 ? -3.767 -0.132 -6.713 1.00 98.75 171 PHE A C 1
ATOM 1325 O O . PHE A 1 171 ? -3.261 -0.127 -7.836 1.00 98.75 171 PHE A O 1
ATOM 1332 N N . ILE A 1 172 ? -4.973 0.394 -6.500 1.00 98.62 172 ILE A N 1
ATOM 1333 C CA . ILE A 1 172 ? -5.816 0.907 -7.587 1.00 98.62 172 ILE A CA 1
ATOM 1334 C C . ILE A 1 172 ? -5.537 2.383 -7.868 1.00 98.62 172 ILE A C 1
ATOM 1336 O O . ILE A 1 172 ? -5.280 2.758 -9.009 1.00 98.62 172 ILE A O 1
ATOM 1340 N N . THR A 1 173 ? -5.656 3.233 -6.853 1.00 98.56 173 THR A N 1
ATOM 1341 C CA . THR A 1 173 ? -5.395 4.673 -6.951 1.00 98.56 173 THR A CA 1
ATOM 1342 C C . THR A 1 173 ? -4.712 5.102 -5.670 1.00 98.56 173 THR A C 1
ATOM 1344 O O . THR A 1 173 ? -5.357 5.145 -4.623 1.00 98.56 173 THR A O 1
ATOM 1347 N N . VAL A 1 174 ? -3.403 5.323 -5.740 1.00 98.81 174 VAL A N 1
ATOM 1348 C CA . VAL A 1 174 ? -2.607 5.681 -4.566 1.00 98.81 174 VAL A CA 1
ATOM 1349 C C . VAL A 1 174 ? -1.693 6.845 -4.889 1.00 98.81 174 VAL A C 1
ATOM 1351 O O . VAL A 1 174 ? -0.879 6.755 -5.805 1.00 98.81 174 VAL A O 1
ATOM 1354 N N . ASP A 1 175 ? -1.799 7.898 -4.089 1.00 98.81 175 ASP A N 1
ATOM 1355 C CA . ASP A 1 175 ? -1.067 9.137 -4.313 1.00 98.81 175 ASP A CA 1
ATOM 1356 C C . ASP A 1 175 ? -0.102 9.398 -3.153 1.00 98.81 175 ASP A C 1
ATOM 1358 O O . ASP A 1 175 ? -0.488 9.449 -1.985 1.00 98.81 175 ASP A O 1
ATOM 1362 N N . PHE A 1 176 ? 1.166 9.636 -3.478 1.00 98.81 176 PHE A N 1
ATOM 1363 C CA . PHE A 1 176 ? 2.205 10.042 -2.540 1.00 98.81 176 PHE A CA 1
ATOM 1364 C C . PHE A 1 176 ? 2.712 11.438 -2.903 1.00 98.81 176 PHE A C 1
ATOM 1366 O O . PHE A 1 176 ? 3.318 11.666 -3.955 1.00 98.81 176 PHE A O 1
ATOM 1373 N N . THR A 1 177 ? 2.503 12.407 -2.012 1.00 98.81 177 THR A N 1
ATOM 1374 C CA . THR A 1 177 ? 3.020 13.768 -2.228 1.00 98.81 177 THR A CA 1
ATOM 1375 C C . THR A 1 177 ? 4.492 13.876 -1.828 1.00 98.81 177 THR A C 1
ATOM 1377 O O . THR A 1 177 ? 5.304 14.388 -2.599 1.00 98.81 177 THR A O 1
ATOM 1380 N N . VAL A 1 178 ? 4.839 13.409 -0.629 1.00 98.81 178 VAL A N 1
ATOM 1381 C CA . VAL A 1 178 ? 6.217 13.273 -0.145 1.00 98.81 178 VAL A CA 1
ATOM 1382 C C . VAL A 1 178 ? 6.318 11.929 0.556 1.00 98.81 178 VAL A C 1
ATOM 1384 O O . VAL A 1 178 ? 5.577 11.704 1.514 1.00 98.81 178 VAL A O 1
ATOM 1387 N N . ALA A 1 179 ? 7.194 11.045 0.092 1.00 98.69 179 ALA A N 1
ATOM 1388 C CA . ALA A 1 179 ? 7.337 9.739 0.715 1.00 98.69 179 ALA A CA 1
ATOM 1389 C C . ALA A 1 179 ? 8.769 9.207 0.692 1.00 98.69 179 ALA A C 1
ATOM 1391 O O . ALA A 1 179 ? 9.416 9.206 -0.353 1.00 98.69 179 ALA A O 1
ATOM 1392 N N . ASP A 1 180 ? 9.216 8.694 1.835 1.00 98.75 180 ASP A N 1
ATOM 1393 C CA . ASP A 1 180 ? 10.531 8.076 1.985 1.00 98.75 180 ASP A CA 1
ATOM 1394 C C . ASP A 1 180 ? 10.361 6.570 2.225 1.00 98.75 180 ASP A C 1
ATOM 1396 O O . ASP A 1 180 ? 9.686 6.143 3.161 1.00 98.75 180 ASP A O 1
ATOM 1400 N N . PHE A 1 181 ? 11.009 5.748 1.404 1.00 98.75 181 PHE A N 1
ATOM 1401 C CA . PHE A 1 181 ? 10.955 4.289 1.461 1.00 98.75 181 PHE A CA 1
ATOM 1402 C C . PHE A 1 181 ? 12.361 3.711 1.647 1.00 98.75 181 PHE A C 1
ATOM 1404 O O . PHE A 1 181 ? 13.244 3.868 0.800 1.00 98.75 181 PHE A O 1
ATOM 1411 N N . ILE A 1 182 ? 12.598 3.015 2.761 1.00 98.69 182 ILE A N 1
ATOM 1412 C CA . ILE A 1 182 ? 13.935 2.502 3.102 1.00 98.69 182 ILE A CA 1
ATOM 1413 C C . ILE A 1 182 ? 14.129 1.050 2.652 1.00 98.69 182 ILE A C 1
ATOM 1415 O O . ILE A 1 182 ? 15.123 0.737 1.996 1.00 98.69 182 ILE A O 1
ATOM 1419 N N . ALA A 1 183 ? 13.227 0.157 3.044 1.00 98.62 183 ALA A N 1
ATOM 1420 C CA . ALA A 1 183 ? 13.243 -1.248 2.661 1.00 98.62 183 ALA A CA 1
ATOM 1421 C C . ALA A 1 183 ? 11.798 -1.694 2.450 1.00 98.62 183 ALA A C 1
ATOM 1423 O O . ALA A 1 183 ? 11.031 -1.758 3.414 1.00 98.62 183 ALA A O 1
ATOM 1424 N N . VAL A 1 184 ? 11.423 -1.926 1.197 1.00 98.69 184 VAL A N 1
ATOM 1425 C CA . VAL A 1 184 ? 10.060 -2.323 0.848 1.00 98.69 184 VAL A CA 1
ATOM 1426 C C . VAL A 1 184 ? 10.095 -3.515 -0.085 1.00 98.69 184 VAL A C 1
ATOM 1428 O O . VAL A 1 184 ? 10.675 -3.435 -1.166 1.00 98.69 184 VAL A O 1
ATOM 1431 N N . ASP A 1 185 ? 9.418 -4.582 0.319 1.00 98.81 185 ASP A N 1
ATOM 1432 C CA . ASP A 1 185 ? 9.411 -5.837 -0.417 1.00 98.81 185 ASP A CA 1
ATOM 1433 C C . ASP A 1 185 ? 7.994 -6.151 -0.903 1.00 98.81 185 ASP A C 1
ATOM 1435 O O . ASP A 1 185 ? 7.050 -6.253 -0.120 1.00 98.81 185 ASP A O 1
ATOM 1439 N N . PHE A 1 186 ? 7.842 -6.372 -2.206 1.00 98.81 186 PHE A N 1
ATOM 1440 C CA . PHE A 1 186 ? 6.602 -6.811 -2.837 1.00 98.81 186 PHE A CA 1
ATOM 1441 C C . PHE A 1 186 ? 6.790 -8.204 -3.439 1.00 98.81 186 PHE A C 1
ATOM 1443 O O . PHE A 1 186 ? 7.570 -8.418 -4.372 1.00 98.81 186 PHE A O 1
ATOM 1450 N N . THR A 1 187 ? 6.047 -9.187 -2.931 1.00 98.75 187 THR A N 1
ATOM 1451 C CA . THR A 1 187 ? 6.092 -10.550 -3.480 1.00 98.75 187 THR A CA 1
ATOM 1452 C C . THR A 1 187 ? 5.192 -10.689 -4.708 1.00 98.75 187 THR A C 1
ATOM 1454 O O . THR A 1 187 ? 5.636 -11.189 -5.742 1.00 98.75 187 THR A O 1
ATOM 1457 N N . VAL A 1 188 ? 3.935 -10.259 -4.600 1.00 98.75 188 VAL A N 1
ATOM 1458 C CA . VAL A 1 188 ? 2.984 -10.147 -5.711 1.00 98.75 188 VAL A CA 1
ATOM 1459 C C . VAL A 1 188 ? 2.255 -8.825 -5.540 1.00 98.75 188 VAL A C 1
ATOM 1461 O O . VAL A 1 188 ? 1.612 -8.633 -4.508 1.00 98.75 188 VAL A O 1
ATOM 1464 N N . ALA A 1 189 ? 2.369 -7.922 -6.507 1.00 98.62 189 ALA A N 1
ATOM 1465 C CA . ALA A 1 189 ? 1.707 -6.631 -6.406 1.00 98.62 189 ALA A CA 1
ATOM 1466 C C . ALA A 1 189 ? 1.215 -6.096 -7.749 1.00 98.62 189 ALA A C 1
ATOM 1468 O O . ALA A 1 189 ? 1.971 -6.054 -8.718 1.00 98.62 189 ALA A O 1
ATOM 1469 N N . ASP A 1 190 ? -0.028 -5.626 -7.764 1.00 98.75 190 ASP A N 1
ATOM 1470 C CA . ASP A 1 190 ? -0.643 -5.009 -8.933 1.00 98.75 190 ASP A CA 1
ATOM 1471 C C . ASP A 1 190 ? -0.831 -3.511 -8.669 1.00 98.75 190 ASP A C 1
ATOM 1473 O O . ASP A 1 190 ? -1.499 -3.111 -7.718 1.00 98.75 190 ASP A O 1
ATOM 1477 N N . PHE A 1 191 ? -0.267 -2.666 -9.528 1.00 98.75 191 PHE A N 1
ATOM 1478 C CA . PHE A 1 191 ? -0.340 -1.209 -9.436 1.00 98.75 191 PHE A CA 1
ATOM 1479 C C . PHE A 1 191 ? -1.060 -0.645 -10.661 1.00 98.75 191 PHE A C 1
ATOM 1481 O O . PHE A 1 191 ? -0.557 -0.692 -11.786 1.00 98.75 191 PHE A O 1
ATOM 1488 N N . ILE A 1 192 ? -2.256 -0.090 -10.463 1.00 98.62 192 ILE A N 1
ATOM 1489 C CA . ILE A 1 192 ? -3.089 0.416 -11.560 1.00 98.62 192 ILE A CA 1
ATOM 1490 C C . ILE A 1 192 ? -2.797 1.888 -11.847 1.00 98.62 192 ILE A C 1
ATOM 1492 O O . ILE A 1 192 ? -2.490 2.245 -12.984 1.00 98.62 192 ILE A O 1
ATOM 1496 N N . THR A 1 193 ? -2.947 2.754 -10.851 1.00 98.62 193 THR A N 1
ATOM 1497 C CA . THR A 1 193 ? -2.668 4.189 -10.955 1.00 98.62 193 THR A CA 1
ATOM 1498 C C . THR A 1 193 ? -1.986 4.626 -9.674 1.00 98.62 193 THR A C 1
ATOM 1500 O O . THR A 1 193 ? -2.619 4.641 -8.620 1.00 98.62 193 THR A O 1
ATOM 1503 N N . VAL A 1 194 ? -0.689 4.909 -9.757 1.00 98.75 194 VAL A N 1
ATOM 1504 C CA . VAL A 1 194 ? 0.094 5.333 -8.597 1.00 98.75 194 VAL A CA 1
ATOM 1505 C C . VAL A 1 194 ? 0.941 6.538 -8.950 1.00 98.75 194 VAL A C 1
ATOM 1507 O O . VAL A 1 194 ? 1.764 6.469 -9.863 1.00 98.75 194 VAL A O 1
ATOM 1510 N N . ASP A 1 195 ? 0.778 7.605 -8.178 1.00 98.81 195 ASP A N 1
ATOM 1511 C CA . ASP A 1 195 ? 1.443 8.873 -8.435 1.00 98.81 195 ASP A CA 1
ATOM 1512 C C . ASP A 1 195 ? 2.391 9.222 -7.284 1.00 98.81 195 ASP A C 1
ATOM 1514 O O . ASP A 1 195 ? 2.004 9.294 -6.118 1.00 98.81 195 ASP A O 1
ATOM 1518 N N . PHE A 1 196 ? 3.646 9.512 -7.618 1.00 98.81 196 PHE A N 1
ATOM 1519 C CA . PHE A 1 196 ? 4.659 10.002 -6.691 1.00 98.81 196 PHE A CA 1
ATOM 1520 C C . PHE A 1 196 ? 5.107 11.404 -7.105 1.00 98.81 196 PHE A C 1
ATOM 1522 O O . PHE A 1 196 ? 5.703 11.620 -8.166 1.00 98.81 196 PHE A O 1
ATOM 1529 N N . THR A 1 197 ? 4.857 12.394 -6.248 1.00 98.81 197 THR A N 1
ATOM 1530 C CA . THR A 1 197 ? 5.303 13.770 -6.513 1.00 98.81 197 THR A CA 1
ATOM 1531 C C . THR A 1 197 ? 6.767 13.969 -6.119 1.00 98.81 197 THR A C 1
ATOM 1533 O O . THR A 1 197 ? 7.559 14.466 -6.923 1.00 98.81 197 THR A O 1
ATOM 1536 N N . VAL A 1 198 ? 7.131 13.592 -4.894 1.00 98.81 198 VAL A N 1
ATOM 1537 C CA . VAL A 1 198 ? 8.514 13.545 -4.404 1.00 98.81 198 VAL A CA 1
ATOM 1538 C C . VAL A 1 198 ? 8.677 12.243 -3.640 1.00 98.81 198 VAL A C 1
ATOM 1540 O O . VAL A 1 198 ? 7.964 12.041 -2.657 1.00 98.81 198 VAL A O 1
ATOM 1543 N N . ALA A 1 199 ? 9.577 11.370 -4.083 1.00 98.69 199 ALA A N 1
ATOM 1544 C CA . ALA A 1 199 ? 9.783 10.101 -3.404 1.00 98.69 199 ALA A CA 1
ATOM 1545 C C . ALA A 1 199 ? 11.234 9.622 -3.430 1.00 98.69 199 ALA A C 1
ATOM 1547 O O . ALA A 1 199 ? 11.860 9.589 -4.488 1.00 98.69 199 ALA A O 1
ATOM 1548 N N . ASP A 1 200 ? 11.725 9.191 -2.273 1.00 98.75 200 ASP A N 1
ATOM 1549 C CA . ASP A 1 200 ? 13.064 8.629 -2.120 1.00 98.75 200 ASP A CA 1
ATOM 1550 C C . ASP A 1 200 ? 12.956 7.133 -1.806 1.00 98.75 200 ASP A C 1
ATOM 1552 O O . ASP A 1 200 ? 12.292 6.725 -0.855 1.00 98.75 200 ASP A O 1
ATOM 1556 N N . PHE A 1 201 ? 13.642 6.301 -2.585 1.00 98.75 201 PHE A N 1
ATOM 1557 C CA . PHE A 1 201 ? 13.638 4.846 -2.457 1.00 98.75 201 PHE A CA 1
ATOM 1558 C C . PHE A 1 201 ? 15.063 4.322 -2.268 1.00 98.75 201 PHE A C 1
ATOM 1560 O O . PHE A 1 201 ? 15.929 4.468 -3.137 1.00 98.75 201 PHE A O 1
ATOM 1567 N N . ILE A 1 202 ? 15.329 3.674 -1.133 1.00 98.69 202 ILE A N 1
ATOM 1568 C CA . ILE A 1 202 ? 16.658 3.127 -0.831 1.00 98.69 202 ILE A CA 1
ATOM 1569 C C . ILE A 1 202 ? 16.798 1.694 -1.350 1.00 98.69 202 ILE A C 1
ATOM 1571 O O . ILE A 1 202 ? 17.681 1.424 -2.165 1.00 98.69 202 ILE A O 1
ATOM 1575 N N . THR A 1 203 ? 15.954 0.784 -0.875 1.00 98.62 203 THR A N 1
ATOM 1576 C CA . THR A 1 203 ? 15.923 -0.610 -1.324 1.00 98.62 203 THR A CA 1
ATOM 1577 C C . THR A 1 203 ? 14.478 -1.006 -1.552 1.00 98.62 203 THR A C 1
ATOM 1579 O O . THR A 1 203 ? 13.674 -0.943 -0.619 1.00 98.62 203 THR A O 1
ATOM 1582 N N . VAL A 1 204 ? 14.150 -1.384 -2.784 1.00 98.56 204 VAL A N 1
ATOM 1583 C CA . VAL A 1 204 ? 12.811 -1.854 -3.134 1.00 98.56 204 VAL A CA 1
ATOM 1584 C C . VAL A 1 204 ? 12.916 -3.094 -4.002 1.00 98.56 204 VAL A C 1
ATOM 1586 O O . VAL A 1 204 ? 13.505 -3.040 -5.083 1.00 98.56 204 VAL A O 1
ATOM 1589 N N . ASP A 1 205 ? 12.290 -4.174 -3.553 1.00 98.75 205 ASP A N 1
ATOM 1590 C CA . ASP A 1 205 ? 12.345 -5.460 -4.234 1.00 98.75 205 ASP A CA 1
ATOM 1591 C C . ASP A 1 205 ? 10.946 -5.867 -4.710 1.00 98.75 205 ASP A C 1
ATOM 1593 O O . ASP A 1 205 ? 10.001 -5.983 -3.931 1.00 98.75 205 ASP A O 1
ATOM 1597 N N . PHE A 1 206 ? 10.816 -6.151 -6.004 1.00 98.81 206 PHE A N 1
ATOM 1598 C CA . PHE A 1 206 ? 9.602 -6.674 -6.621 1.00 98.81 206 PHE A CA 1
ATOM 1599 C C . PHE A 1 206 ? 9.860 -8.075 -7.176 1.00 98.81 206 PHE A C 1
ATOM 1601 O O . PHE A 1 206 ? 10.648 -8.281 -8.106 1.00 98.81 206 PHE A O 1
ATOM 1608 N N . THR A 1 207 ? 9.165 -9.075 -6.634 1.00 98.75 207 THR A N 1
ATOM 1609 C CA . THR A 1 207 ? 9.279 -10.454 -7.133 1.00 98.75 207 THR A CA 1
ATOM 1610 C C . THR A 1 207 ? 8.389 -10.681 -8.355 1.00 98.75 207 THR A C 1
ATOM 1612 O O . THR A 1 207 ? 8.869 -11.164 -9.382 1.00 98.75 207 THR A O 1
ATOM 1615 N N . VAL A 1 208 ? 7.105 -10.341 -8.251 1.00 98.75 208 VAL A N 1
ATOM 1616 C CA . VAL A 1 208 ? 6.147 -10.312 -9.362 1.00 98.75 208 VAL A CA 1
ATOM 1617 C C . VAL A 1 208 ? 5.353 -9.024 -9.235 1.00 98.75 208 VAL A C 1
ATOM 1619 O O . VAL A 1 208 ? 4.691 -8.837 -8.215 1.00 98.75 208 VAL A O 1
ATOM 1622 N N . ALA A 1 209 ? 5.429 -8.144 -10.229 1.00 98.62 209 ALA A N 1
ATOM 1623 C CA . ALA A 1 209 ? 4.696 -6.890 -10.173 1.00 98.62 209 ALA A CA 1
ATOM 1624 C C . ALA A 1 209 ? 4.196 -6.411 -11.536 1.00 98.62 209 ALA A C 1
ATOM 1626 O O . ALA A 1 209 ? 4.961 -6.368 -12.499 1.00 98.62 209 ALA A O 1
ATOM 1627 N N . ASP A 1 210 ? 2.937 -5.989 -11.575 1.00 98.62 210 ASP A N 1
ATOM 1628 C CA . ASP A 1 210 ? 2.313 -5.413 -12.762 1.00 98.62 210 ASP A CA 1
ATOM 1629 C C . ASP A 1 210 ? 2.069 -3.918 -12.529 1.00 98.62 210 ASP A C 1
ATOM 1631 O O . ASP A 1 210 ? 1.404 -3.519 -11.576 1.00 98.62 210 ASP A O 1
ATOM 1635 N N . PHE A 1 211 ? 2.584 -3.073 -13.420 1.00 98.69 211 PHE A N 1
ATOM 1636 C CA . PHE A 1 211 ? 2.459 -1.618 -13.352 1.00 98.69 211 PHE A CA 1
ATOM 1637 C C . PHE A 1 211 ? 1.722 -1.094 -14.584 1.00 98.69 211 PHE A C 1
ATOM 1639 O O . PHE A 1 211 ? 2.226 -1.155 -15.710 1.00 98.69 211 PHE A O 1
ATOM 1646 N N . ILE A 1 212 ? 0.519 -0.553 -14.391 1.00 98.56 212 ILE A N 1
ATOM 1647 C CA . ILE A 1 212 ? -0.314 -0.062 -15.495 1.00 98.56 212 ILE A CA 1
ATOM 1648 C C . ILE A 1 212 ? -0.033 1.409 -15.794 1.00 98.56 212 ILE A C 1
ATOM 1650 O O . ILE A 1 212 ? 0.267 1.753 -16.936 1.00 98.56 212 ILE A O 1
ATOM 1654 N N . THR A 1 213 ? -0.187 2.286 -14.808 1.00 98.44 213 THR A N 1
ATOM 1655 C CA . THR A 1 213 ? 0.077 3.723 -14.924 1.00 98.44 213 THR A CA 1
ATOM 1656 C C . THR A 1 213 ? 0.755 4.181 -13.648 1.00 98.44 213 THR A C 1
ATOM 1658 O O . THR A 1 213 ? 0.132 4.176 -12.590 1.00 98.44 213 THR A O 1
ATOM 1661 N N . VAL A 1 214 ? 2.041 4.507 -13.741 1.00 98.62 214 VAL A N 1
ATOM 1662 C CA . VAL A 1 214 ? 2.812 4.981 -12.591 1.00 98.62 214 VAL A CA 1
ATOM 1663 C C . VAL A 1 214 ? 3.607 6.212 -12.976 1.00 98.62 214 VAL A C 1
ATOM 1665 O O . VAL A 1 214 ? 4.447 6.149 -13.874 1.00 98.62 214 VAL A O 1
ATOM 1668 N N . ASP A 1 215 ? 3.378 7.299 -12.252 1.00 98.69 215 ASP A N 1
ATOM 1669 C CA . ASP A 1 215 ? 3.987 8.586 -12.552 1.00 98.69 215 ASP A CA 1
ATOM 1670 C C . ASP A 1 215 ? 4.909 9.022 -11.410 1.00 98.69 215 ASP A C 1
ATOM 1672 O O . ASP A 1 215 ? 4.513 9.122 -10.250 1.00 98.69 215 ASP A O 1
ATOM 1676 N N . PHE A 1 216 ? 6.151 9.353 -11.751 1.00 98.75 216 PHE A N 1
ATOM 1677 C CA . PHE A 1 216 ? 7.134 9.927 -10.840 1.00 98.75 216 PHE A CA 1
ATOM 1678 C C . PHE A 1 216 ? 7.512 11.333 -11.306 1.00 98.75 216 PHE A C 1
ATOM 1680 O O . PHE A 1 216 ? 8.097 11.537 -12.378 1.00 98.75 216 PHE A O 1
ATOM 1687 N N . THR A 1 217 ? 7.218 12.340 -10.484 1.00 98.69 217 THR A N 1
ATOM 1688 C CA . THR A 1 217 ? 7.596 13.725 -10.800 1.00 98.69 217 THR A CA 1
ATOM 1689 C C . THR A 1 217 ? 9.050 14.006 -10.420 1.00 98.69 217 THR A C 1
ATOM 1691 O O . THR A 1 217 ? 9.822 14.481 -11.256 1.00 98.69 217 THR A O 1
ATOM 1694 N N . VAL A 1 218 ? 9.426 13.718 -9.174 1.00 98.75 218 VAL A N 1
ATOM 1695 C CA . VAL A 1 218 ? 10.808 13.752 -8.682 1.00 98.75 218 VAL A CA 1
ATOM 1696 C C . VAL A 1 218 ? 11.030 12.492 -7.864 1.00 98.75 218 VAL A C 1
ATOM 1698 O O . VAL A 1 218 ? 10.334 12.303 -6.868 1.00 98.75 218 VAL A O 1
ATOM 1701 N N . ALA A 1 219 ? 11.963 11.639 -8.276 1.00 98.50 219 ALA A N 1
ATOM 1702 C CA . ALA A 1 219 ? 12.230 10.415 -7.537 1.00 98.50 219 ALA A CA 1
ATOM 1703 C C . ALA A 1 219 ? 13.697 9.986 -7.560 1.00 98.50 219 ALA A C 1
ATOM 1705 O O . ALA A 1 219 ? 14.317 9.943 -8.623 1.00 98.50 219 ALA A O 1
ATOM 1706 N N . ASP A 1 220 ? 14.214 9.610 -6.395 1.00 98.69 220 ASP A N 1
ATOM 1707 C CA . ASP A 1 220 ? 15.571 9.094 -6.238 1.00 98.69 220 ASP A CA 1
ATOM 1708 C C . ASP A 1 220 ? 15.513 7.607 -5.872 1.00 98.69 220 ASP A C 1
ATOM 1710 O O . ASP A 1 220 ? 14.859 7.209 -4.911 1.00 98.69 220 ASP A O 1
ATOM 1714 N N . PHE A 1 221 ? 16.232 6.772 -6.619 1.00 98.69 221 PHE A N 1
ATOM 1715 C CA . PHE A 1 221 ? 16.272 5.324 -6.438 1.00 98.69 221 PHE A CA 1
ATOM 1716 C C . PHE A 1 221 ? 17.712 4.844 -6.242 1.00 98.69 221 PHE A C 1
ATOM 1718 O O . PHE A 1 221 ? 18.572 4.998 -7.118 1.00 98.69 221 PHE A O 1
ATOM 1725 N N . ILE A 1 222 ? 17.996 4.213 -5.101 1.00 98.69 222 ILE A N 1
ATOM 1726 C CA . ILE A 1 222 ? 19.336 3.685 -4.808 1.00 98.69 222 ILE A CA 1
ATOM 1727 C C . ILE A 1 222 ? 19.486 2.247 -5.317 1.00 98.69 222 ILE A C 1
ATOM 1729 O O . ILE A 1 222 ? 20.393 1.972 -6.104 1.00 98.69 222 ILE A O 1
ATOM 1733 N N . THR A 1 223 ? 18.631 1.334 -4.864 1.00 98.62 223 THR A N 1
ATOM 1734 C CA . THR A 1 223 ? 18.623 -0.071 -5.291 1.00 98.62 223 THR A CA 1
ATOM 1735 C C . THR A 1 223 ? 17.187 -0.493 -5.539 1.00 98.62 223 THR A C 1
ATOM 1737 O O . THR A 1 223 ? 16.362 -0.405 -4.630 1.00 98.62 223 THR A O 1
ATOM 1740 N N . VAL A 1 224 ? 16.892 -0.922 -6.762 1.00 98.44 224 VAL A N 1
ATOM 1741 C CA . VAL A 1 224 ? 15.570 -1.434 -7.119 1.00 98.44 224 VAL A CA 1
ATOM 1742 C C . VAL A 1 224 ? 15.722 -2.703 -7.9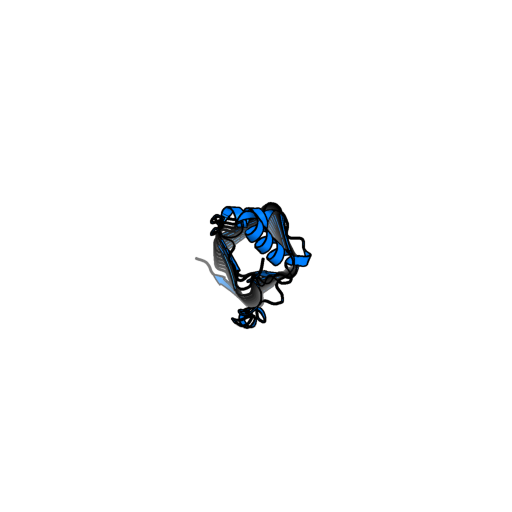37 1.00 98.44 224 VAL A C 1
ATOM 1744 O O . VAL A 1 224 ? 16.302 -2.668 -9.025 1.00 98.44 224 VAL A O 1
ATOM 1747 N N . ASP A 1 225 ? 15.149 -3.792 -7.441 1.00 98.69 225 ASP A N 1
ATOM 1748 C CA . ASP A 1 225 ? 15.260 -5.100 -8.072 1.00 98.69 225 ASP A CA 1
ATOM 1749 C C . ASP A 1 225 ? 13.884 -5.585 -8.541 1.00 98.69 225 ASP A C 1
ATOM 1751 O O . ASP A 1 225 ? 12.934 -5.699 -7.769 1.00 98.69 225 ASP A O 1
ATOM 1755 N N . PHE A 1 226 ? 13.782 -5.935 -9.822 1.00 98.75 226 PHE A N 1
ATOM 1756 C CA . PHE A 1 226 ? 12.594 -6.532 -10.425 1.00 98.75 226 PHE A CA 1
ATOM 1757 C C . PHE A 1 226 ? 12.914 -7.942 -10.925 1.00 98.75 226 PHE A C 1
ATOM 1759 O O . PHE A 1 226 ? 13.708 -8.144 -11.853 1.00 98.75 226 PHE A O 1
ATOM 1766 N N . THR A 1 227 ? 12.270 -8.955 -10.344 1.00 98.69 227 THR A N 1
ATOM 1767 C CA . THR A 1 227 ? 12.455 -10.346 -10.786 1.00 98.69 227 THR A CA 1
ATOM 1768 C C . THR A 1 227 ? 11.578 -10.670 -11.996 1.00 98.69 227 THR A C 1
ATOM 1770 O O . THR A 1 227 ? 12.088 -11.143 -13.014 1.00 98.69 227 THR A O 1
ATOM 1773 N N . VAL A 1 228 ? 10.273 -10.420 -11.897 1.00 98.62 228 VAL A N 1
ATOM 1774 C CA . VAL A 1 228 ? 9.314 -10.487 -13.004 1.00 98.62 228 VAL A CA 1
ATOM 1775 C C . VAL A 1 228 ? 8.451 -9.238 -12.925 1.00 98.62 228 VAL A C 1
ATOM 1777 O O . VAL A 1 228 ? 7.765 -9.056 -11.922 1.00 98.62 228 VAL A O 1
ATOM 1780 N N . ALA A 1 229 ? 8.498 -8.381 -13.940 1.00 98.31 229 ALA A N 1
ATOM 1781 C CA . ALA A 1 229 ? 7.703 -7.162 -13.922 1.00 98.31 229 ALA A CA 1
ATOM 1782 C C . ALA A 1 229 ? 7.185 -6.750 -15.300 1.00 98.31 229 ALA A C 1
ATOM 1784 O O . ALA A 1 229 ? 7.949 -6.697 -16.265 1.00 98.31 229 ALA A O 1
ATOM 1785 N N . ASP A 1 230 ? 5.904 -6.398 -15.357 1.00 98.44 230 ASP A N 1
ATOM 1786 C CA . ASP A 1 230 ? 5.256 -5.887 -16.560 1.00 98.44 230 ASP A CA 1
ATOM 1787 C C . ASP A 1 230 ? 4.956 -4.394 -16.380 1.00 98.44 230 ASP A C 1
ATOM 1789 O O . ASP A 1 230 ? 4.295 -3.980 -15.432 1.00 98.44 230 ASP A O 1
ATOM 1793 N N . PHE A 1 231 ? 5.422 -3.568 -17.314 1.00 98.25 231 PHE A N 1
ATOM 1794 C CA . PHE A 1 231 ? 5.258 -2.117 -17.289 1.00 98.25 231 PHE A CA 1
ATOM 1795 C C . PHE A 1 231 ? 4.495 -1.647 -18.526 1.00 98.25 231 PHE A C 1
ATOM 1797 O O . PHE A 1 231 ? 4.982 -1.733 -19.661 1.00 98.25 231 PHE A O 1
ATOM 1804 N N . ILE A 1 232 ? 3.294 -1.107 -18.318 1.00 97.94 232 ILE A N 1
ATOM 1805 C CA . ILE A 1 232 ? 2.459 -0.591 -19.403 1.00 97.94 232 ILE A CA 1
ATOM 1806 C C . ILE A 1 232 ? 2.789 0.872 -19.681 1.00 97.94 232 ILE A C 1
ATOM 1808 O O . ILE A 1 232 ? 3.273 1.161 -20.771 1.00 97.94 232 ILE A O 1
ATOM 1812 N N . ALA A 1 233 ? 2.534 1.779 -18.741 1.00 97.56 233 ALA A N 1
ATOM 1813 C CA . ALA A 1 233 ? 2.836 3.203 -18.846 1.00 97.56 233 ALA A CA 1
ATOM 1814 C C . ALA A 1 233 ? 3.517 3.668 -17.558 1.00 97.56 233 ALA A C 1
ATOM 1816 O O . ALA A 1 233 ? 2.882 3.706 -16.508 1.00 97.56 233 ALA A O 1
ATOM 1817 N N . VAL A 1 234 ? 4.809 3.977 -17.632 1.00 97.75 234 VAL A N 1
ATOM 1818 C CA . VAL A 1 234 ? 5.548 4.536 -16.496 1.00 97.75 234 VAL A CA 1
ATOM 1819 C C . VAL A 1 234 ? 6.300 5.780 -16.928 1.00 97.75 234 VAL A C 1
ATOM 1821 O O . VAL A 1 234 ? 7.169 5.708 -17.800 1.00 97.75 234 VAL A O 1
ATOM 1824 N N . ASP A 1 235 ? 5.999 6.901 -16.284 1.00 98.31 235 ASP A N 1
ATOM 1825 C CA . ASP A 1 235 ? 6.554 8.196 -16.649 1.00 98.31 235 ASP A CA 1
ATOM 1826 C C . ASP A 1 235 ? 7.433 8.749 -15.525 1.00 98.31 235 ASP A C 1
ATOM 1828 O O . ASP A 1 235 ? 7.020 8.895 -14.378 1.00 98.31 235 ASP A O 1
ATOM 1832 N N . PHE A 1 236 ? 8.660 9.130 -15.874 1.00 98.50 236 PHE A N 1
ATOM 1833 C CA . PHE A 1 236 ? 9.601 9.790 -14.975 1.00 98.50 236 PHE A CA 1
ATOM 1834 C C . PHE A 1 236 ? 9.923 11.192 -15.495 1.00 98.50 236 PHE A C 1
ATOM 1836 O O . PHE A 1 236 ? 10.512 11.378 -16.570 1.00 98.50 236 PHE A O 1
ATOM 1843 N N . THR A 1 237 ? 9.574 12.218 -14.719 1.00 98.50 237 THR A N 1
ATOM 1844 C CA . THR A 1 237 ? 9.886 13.606 -15.086 1.00 98.50 237 THR A CA 1
ATOM 1845 C C . THR A 1 237 ? 11.322 13.972 -14.713 1.00 98.50 237 THR A C 1
ATOM 1847 O O . THR A 1 237 ? 12.082 14.416 -15.578 1.00 98.50 237 THR A O 1
ATOM 1850 N N . VAL A 1 238 ? 11.699 13.780 -13.449 1.00 98.56 238 VAL A N 1
ATOM 1851 C CA . VAL A 1 238 ? 13.073 13.899 -12.947 1.00 98.56 238 VAL A CA 1
ATOM 1852 C C . VAL A 1 238 ? 13.355 12.677 -12.087 1.00 98.56 238 VAL A C 1
ATOM 1854 O O . VAL A 1 238 ? 12.672 12.492 -11.084 1.00 98.56 238 VAL A O 1
ATOM 1857 N N . ALA A 1 239 ? 14.326 11.852 -12.472 1.00 98.12 239 ALA A N 1
ATOM 1858 C CA . ALA A 1 239 ? 14.658 10.675 -11.683 1.00 98.12 239 ALA A CA 1
ATOM 1859 C C . ALA A 1 239 ? 16.146 10.312 -11.698 1.00 98.12 239 ALA A C 1
ATOM 1861 O O . ALA A 1 239 ? 16.762 10.250 -12.764 1.00 98.12 239 ALA A O 1
ATOM 1862 N N . ASP A 1 240 ? 16.691 10.015 -10.522 1.00 98.44 240 ASP A N 1
ATOM 1863 C CA . ASP A 1 240 ? 18.065 9.547 -10.359 1.00 98.44 240 ASP A CA 1
ATOM 1864 C C . ASP A 1 240 ? 18.061 8.072 -9.943 1.00 98.44 240 ASP A C 1
ATOM 1866 O O . ASP A 1 240 ? 17.418 7.681 -8.975 1.00 98.44 240 ASP A O 1
ATOM 1870 N N . PHE A 1 241 ? 18.813 7.240 -10.662 1.00 98.44 241 PHE A N 1
ATOM 1871 C CA . PHE A 1 241 ? 18.906 5.802 -10.419 1.00 98.44 241 PHE A CA 1
ATOM 1872 C C . PHE A 1 241 ? 20.360 5.374 -10.217 1.00 98.44 241 PHE A C 1
ATOM 1874 O O . PHE A 1 241 ? 21.213 5.544 -11.100 1.00 98.44 241 PHE A O 1
ATOM 1881 N N . ILE A 1 242 ? 20.659 4.757 -9.073 1.00 98.56 242 ILE A N 1
ATOM 1882 C CA . ILE A 1 242 ? 21.999 4.229 -8.788 1.00 98.56 242 ILE A CA 1
ATOM 1883 C C . ILE A 1 242 ? 22.137 2.789 -9.296 1.00 98.56 242 ILE A C 1
ATOM 1885 O O . ILE A 1 242 ? 23.026 2.520 -10.109 1.00 98.56 242 ILE A O 1
ATOM 1889 N N . THR A 1 243 ? 21.285 1.878 -8.832 1.00 98.44 243 THR A N 1
ATOM 1890 C CA . THR A 1 243 ? 21.278 0.468 -9.247 1.00 98.44 243 THR A CA 1
ATOM 1891 C C . THR A 1 243 ? 19.848 0.032 -9.504 1.00 98.44 243 THR A C 1
ATOM 1893 O O . THR A 1 243 ? 19.006 0.149 -8.616 1.00 98.44 243 THR A O 1
ATOM 1896 N N . VAL A 1 244 ? 19.583 -0.454 -10.714 1.00 98.00 244 VAL A N 1
ATOM 1897 C CA . VAL A 1 244 ? 18.290 -1.039 -11.071 1.00 98.00 244 VAL A CA 1
ATOM 1898 C C . VAL A 1 244 ? 18.517 -2.329 -11.841 1.00 98.00 244 VAL A C 1
ATOM 1900 O O . VAL A 1 244 ? 19.116 -2.302 -12.920 1.00 98.00 244 VAL A O 1
ATOM 1903 N N . ASP A 1 245 ? 17.999 -3.433 -11.318 1.00 98.38 245 ASP A N 1
ATOM 1904 C CA . ASP A 1 245 ? 18.184 -4.752 -11.910 1.00 98.38 245 ASP A CA 1
ATOM 1905 C C . ASP A 1 245 ? 16.843 -5.335 -12.366 1.00 98.38 245 ASP A C 1
ATOM 1907 O O . ASP A 1 245 ? 15.886 -5.445 -11.606 1.00 98.38 245 ASP A O 1
ATOM 1911 N N . PHE A 1 246 ? 16.784 -5.770 -13.624 1.00 98.44 246 PHE A N 1
ATOM 1912 C CA . PHE A 1 246 ? 15.626 -6.447 -14.203 1.00 98.44 246 PHE A CA 1
ATOM 1913 C C . PHE A 1 246 ? 16.005 -7.866 -14.633 1.00 98.44 246 PHE A C 1
ATOM 1915 O O . PHE A 1 246 ? 16.829 -8.076 -15.535 1.00 98.44 246 PHE A O 1
ATOM 1922 N N . THR A 1 247 ? 15.377 -8.877 -14.032 1.00 98.44 247 THR A N 1
ATOM 1923 C CA . THR A 1 247 ? 15.607 -10.276 -14.423 1.00 98.44 247 THR A CA 1
ATOM 1924 C C . THR A 1 247 ? 14.740 -10.673 -15.618 1.00 98.44 247 THR A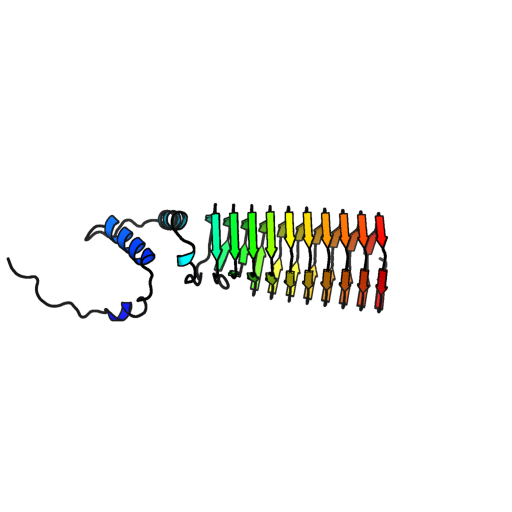 C 1
ATOM 1926 O O . THR A 1 247 ? 15.275 -11.132 -16.631 1.00 98.44 247 THR A O 1
ATOM 1929 N N . VAL A 1 248 ? 13.425 -10.487 -15.521 1.00 98.38 248 VAL A N 1
ATOM 1930 C CA . VAL A 1 248 ? 12.464 -10.629 -16.621 1.00 98.38 248 VAL A CA 1
ATOM 1931 C C . VAL A 1 248 ? 11.554 -9.413 -16.584 1.00 98.38 248 VAL A C 1
ATOM 1933 O O . VAL A 1 248 ? 10.856 -9.221 -15.593 1.00 98.38 248 VAL A O 1
ATOM 1936 N N . ALA A 1 249 ? 11.572 -8.593 -17.631 1.00 97.69 249 ALA A N 1
ATOM 1937 C CA . ALA A 1 249 ? 10.722 -7.413 -17.672 1.00 97.69 249 ALA A CA 1
ATOM 1938 C C . ALA A 1 249 ? 10.164 -7.108 -19.063 1.00 97.69 249 ALA A C 1
ATOM 1940 O O . ALA A 1 249 ? 10.907 -7.088 -20.048 1.00 97.69 249 ALA A O 1
ATOM 1941 N N . ASP A 1 250 ? 8.872 -6.807 -19.117 1.00 97.81 250 ASP A N 1
ATOM 1942 C CA . ASP A 1 250 ? 8.180 -6.385 -20.329 1.00 97.81 250 ASP A CA 1
ATOM 1943 C C . ASP A 1 250 ? 7.823 -4.900 -20.218 1.00 97.81 250 ASP A C 1
ATOM 1945 O O . ASP A 1 250 ? 7.228 -4.456 -19.242 1.00 97.81 250 ASP A O 1
ATOM 1949 N N . PHE A 1 251 ? 8.168 -4.115 -21.236 1.00 97.50 251 PHE A N 1
ATOM 1950 C CA . PHE A 1 251 ? 7.944 -2.669 -21.257 1.00 97.50 251 PHE A CA 1
ATOM 1951 C C . PHE A 1 251 ? 7.148 -2.266 -22.495 1.00 97.50 251 PHE A C 1
ATOM 1953 O O . PHE A 1 251 ? 7.581 -2.523 -23.622 1.00 97.50 251 PHE A O 1
ATOM 1960 N N . ILE A 1 252 ? 6.014 -1.584 -22.321 1.00 96.88 252 ILE A N 1
ATOM 1961 C CA . ILE A 1 252 ? 5.241 -1.015 -23.438 1.00 96.88 252 ILE A CA 1
ATOM 1962 C C . ILE A 1 252 ? 5.595 0.458 -23.650 1.00 96.88 252 ILE A C 1
ATOM 1964 O O . ILE A 1 252 ? 6.089 0.826 -24.717 1.00 96.88 252 ILE A O 1
ATOM 1968 N N . THR A 1 253 ? 5.348 1.302 -22.652 1.00 94.25 253 THR A N 1
ATOM 1969 C CA . THR A 1 253 ? 5.702 2.723 -22.659 1.00 94.25 253 THR A CA 1
ATOM 1970 C C . THR A 1 253 ? 6.362 3.075 -21.337 1.00 94.25 253 THR A C 1
ATOM 1972 O O . THR A 1 253 ? 5.732 3.009 -20.291 1.00 94.25 253 THR A O 1
ATOM 1975 N N . VAL A 1 254 ? 7.648 3.416 -21.398 1.00 94.56 254 VAL A N 1
ATOM 1976 C CA . VAL A 1 254 ? 8.377 3.995 -20.270 1.00 94.56 254 VAL A CA 1
ATOM 1977 C C . VAL A 1 254 ? 9.097 5.231 -20.773 1.00 94.56 254 VAL A C 1
ATOM 1979 O O . VAL A 1 254 ? 9.964 5.121 -21.649 1.00 94.56 254 VAL A O 1
ATOM 1982 N N . ASP A 1 255 ? 8.729 6.386 -20.231 1.00 95.81 255 ASP A N 1
ATOM 1983 C CA . ASP A 1 255 ? 9.244 7.675 -20.665 1.00 95.81 255 ASP A CA 1
ATOM 1984 C C . ASP A 1 255 ? 10.071 8.342 -19.562 1.00 95.81 255 ASP A C 1
ATOM 1986 O O . ASP A 1 255 ? 9.711 8.377 -18.390 1.00 95.81 255 ASP A O 1
ATOM 1990 N N . PHE A 1 256 ? 11.204 8.919 -19.966 1.00 96.81 256 PHE A N 1
ATOM 1991 C CA . PHE A 1 256 ? 12.084 9.691 -19.093 1.00 96.81 256 PHE A CA 1
ATOM 1992 C C . PHE A 1 256 ? 12.285 11.082 -19.693 1.00 96.81 256 PHE A C 1
ATOM 1994 O O . PHE A 1 256 ? 12.802 11.215 -20.809 1.00 96.81 256 PHE A O 1
ATOM 2001 N N . THR A 1 257 ? 11.907 12.132 -18.961 1.00 97.50 257 THR A N 1
ATOM 2002 C CA . THR A 1 257 ? 12.162 13.518 -19.3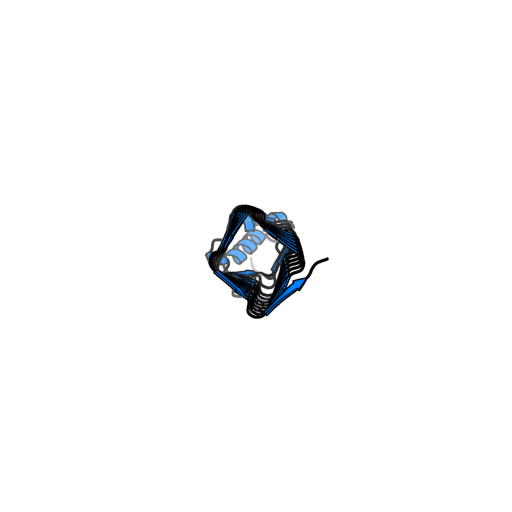91 1.00 97.50 257 THR A CA 1
ATOM 2003 C C . THR A 1 257 ? 13.577 13.955 -19.015 1.00 97.50 257 THR A C 1
ATOM 2005 O O . THR A 1 257 ? 14.336 14.416 -19.874 1.00 97.50 257 THR A O 1
ATOM 2008 N N . VAL A 1 258 ? 13.944 13.796 -17.744 1.00 97.50 258 VAL A N 1
ATOM 2009 C CA . VAL A 1 258 ? 15.303 13.966 -17.223 1.00 97.50 258 VAL A CA 1
ATOM 2010 C C . VAL A 1 258 ? 15.587 12.776 -16.323 1.00 97.50 258 VAL A C 1
ATOM 2012 O O . VAL A 1 258 ? 14.916 12.610 -15.312 1.00 97.50 258 VAL A O 1
ATOM 2015 N N . ALA A 1 259 ? 16.561 11.950 -16.692 1.00 96.44 259 ALA A N 1
ATOM 2016 C CA . ALA A 1 259 ? 16.960 10.836 -15.850 1.00 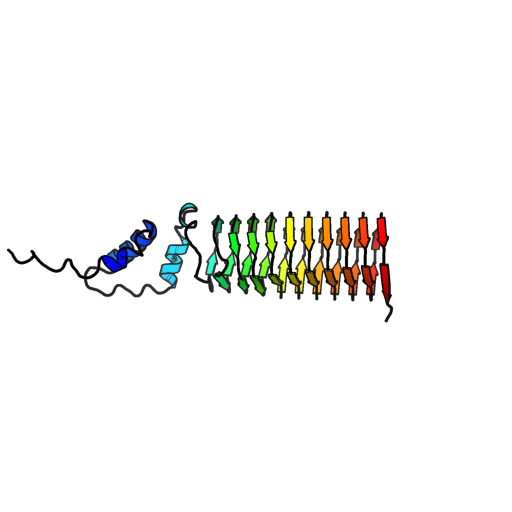96.44 259 ALA A CA 1
ATOM 2017 C C . ALA A 1 259 ? 18.462 10.577 -15.914 1.00 96.44 259 ALA A C 1
ATOM 2019 O O . ALA A 1 259 ? 19.038 10.552 -17.010 1.00 96.44 259 ALA A O 1
ATOM 2020 N N . ASP A 1 260 ? 19.059 10.360 -14.745 1.00 97.62 260 ASP A N 1
ATOM 2021 C CA . ASP A 1 260 ? 20.448 9.947 -14.588 1.00 97.62 260 ASP A CA 1
ATOM 2022 C C . ASP A 1 260 ? 20.495 8.494 -14.102 1.00 97.62 260 ASP A C 1
ATOM 2024 O O . ASP A 1 260 ? 19.857 8.116 -13.127 1.00 97.62 260 ASP A O 1
ATOM 2028 N N . PHE A 1 261 ? 21.283 7.667 -14.788 1.00 97.44 261 PHE A N 1
ATOM 2029 C CA . PHE A 1 261 ? 21.465 6.255 -14.453 1.00 97.44 261 PHE A CA 1
ATOM 2030 C C . PHE A 1 261 ? 22.943 5.958 -14.224 1.00 97.44 261 PHE A C 1
ATOM 2032 O O . PHE A 1 261 ? 23.786 6.304 -15.063 1.00 97.44 261 PHE A O 1
ATOM 2039 N N . ILE A 1 262 ? 23.264 5.275 -13.124 1.00 98.12 262 ILE A N 1
ATOM 2040 C CA . ILE A 1 262 ? 24.620 4.775 -12.865 1.00 98.12 262 ILE A CA 1
ATOM 2041 C C . ILE A 1 262 ? 24.757 3.330 -13.355 1.00 98.12 262 ILE A C 1
ATOM 2043 O O . ILE A 1 262 ? 25.594 3.067 -14.223 1.00 98.12 262 ILE A O 1
ATOM 2047 N N . THR A 1 263 ? 23.946 2.412 -12.824 1.00 97.44 263 THR A N 1
ATOM 2048 C CA . THR A 1 263 ? 23.947 0.990 -13.196 1.00 97.44 263 THR A CA 1
ATOM 2049 C C . THR A 1 263 ? 22.524 0.534 -13.467 1.00 97.44 263 THR A C 1
ATOM 2051 O O . THR A 1 263 ? 21.649 0.703 -12.624 1.00 97.44 263 THR A O 1
ATOM 2054 N N . VAL A 1 264 ? 22.311 -0.041 -14.650 1.00 96.81 264 VAL A N 1
ATOM 2055 C CA . VAL A 1 264 ? 21.053 -0.692 -15.013 1.00 96.81 264 VAL A CA 1
ATOM 2056 C C . VAL A 1 264 ? 21.385 -1.992 -15.722 1.00 96.81 264 VAL A C 1
ATOM 2058 O O . VAL A 1 264 ? 22.022 -1.956 -16.782 1.00 96.81 264 VAL A O 1
ATOM 2061 N N . ASP A 1 265 ? 20.941 -3.109 -15.158 1.00 97.38 265 ASP A N 1
ATOM 2062 C CA . ASP A 1 265 ? 21.170 -4.434 -15.719 1.00 97.38 265 ASP A CA 1
ATOM 2063 C C . ASP A 1 265 ? 19.853 -5.094 -16.144 1.00 97.38 265 ASP A C 1
ATOM 2065 O O . ASP A 1 265 ? 18.839 -5.059 -15.455 1.00 97.38 265 ASP A O 1
ATOM 2069 N N . PHE A 1 266 ? 19.884 -5.734 -17.314 1.00 97.31 266 PHE A N 1
ATOM 2070 C CA . PHE A 1 266 ? 18.773 -6.519 -17.846 1.00 97.31 266 PHE A CA 1
ATOM 2071 C C . PHE A 1 266 ? 19.259 -7.933 -18.157 1.00 97.31 266 PHE A C 1
ATOM 2073 O O . PHE A 1 266 ? 20.203 -8.114 -18.935 1.00 97.31 266 PHE A O 1
ATOM 2080 N N . THR A 1 267 ? 18.589 -8.946 -17.605 1.00 97.50 267 THR A N 1
ATOM 2081 C CA . THR A 1 267 ? 18.836 -10.347 -17.981 1.00 97.50 267 THR A CA 1
ATOM 2082 C C . THR A 1 267 ? 17.973 -10.748 -19.179 1.00 97.50 267 THR A C 1
ATOM 2084 O O . THR A 1 267 ? 18.502 -11.215 -20.192 1.00 97.50 267 THR A O 1
ATOM 2087 N N . VAL A 1 268 ? 16.657 -10.541 -19.089 1.00 96.50 268 VAL A N 1
ATOM 2088 C CA . VAL A 1 268 ? 15.688 -10.701 -20.181 1.00 96.50 268 VAL A CA 1
ATOM 2089 C C . VAL A 1 268 ? 14.747 -9.504 -20.150 1.00 96.50 268 VAL A C 1
ATOM 2091 O O . VAL A 1 268 ? 14.107 -9.261 -19.134 1.00 96.50 268 VAL A O 1
ATOM 2094 N N . ALA A 1 269 ? 14.668 -8.764 -21.255 1.00 94.25 269 ALA A N 1
ATOM 2095 C CA . ALA A 1 269 ? 13.754 -7.638 -21.362 1.00 94.25 269 ALA A CA 1
ATOM 2096 C C . ALA A 1 269 ? 13.177 -7.504 -22.771 1.00 94.25 269 ALA A C 1
ATOM 2098 O O . ALA A 1 269 ? 13.941 -7.477 -23.746 1.00 94.25 269 ALA A O 1
ATOM 2099 N N . ASP A 1 270 ? 11.853 -7.378 -22.857 1.00 94.69 270 ASP A N 1
ATOM 2100 C CA . ASP A 1 270 ? 11.129 -7.120 -24.098 1.00 94.69 270 ASP A CA 1
ATOM 2101 C C . ASP A 1 270 ? 10.572 -5.689 -24.097 1.00 94.69 270 ASP A C 1
ATOM 2103 O O . ASP A 1 270 ? 9.894 -5.251 -23.175 1.00 94.69 270 ASP A O 1
ATOM 2107 N N . PHE A 1 271 ? 10.869 -4.939 -25.161 1.00 94.44 271 PHE A N 1
ATOM 2108 C CA . PHE A 1 271 ? 10.402 -3.563 -25.344 1.00 94.44 271 PHE A CA 1
ATOM 2109 C C . PHE A 1 271 ? 9.444 -3.500 -26.532 1.00 94.44 271 PHE A C 1
ATOM 2111 O O . PHE A 1 271 ? 9.845 -3.673 -27.692 1.00 94.44 271 PHE A O 1
ATOM 2118 N N . TYR A 1 272 ? 8.177 -3.228 -26.250 1.00 89.62 272 TYR A N 1
ATOM 2119 C CA . TYR A 1 272 ? 7.121 -3.097 -27.239 1.00 89.62 272 TYR A CA 1
ATOM 2120 C C . TYR A 1 272 ? 6.980 -1.634 -27.688 1.00 89.62 272 TYR A C 1
ATOM 2122 O O . TYR A 1 272 ? 7.416 -0.696 -27.032 1.00 89.62 272 TYR A O 1
ATOM 2130 N N . ARG A 1 273 ? 6.408 -1.423 -28.875 1.00 74.88 273 ARG A N 1
ATOM 2131 C CA . ARG A 1 273 ? 6.000 -0.098 -29.363 1.00 74.88 273 ARG A CA 1
ATOM 2132 C C . ARG A 1 273 ? 4.584 -0.210 -29.903 1.00 74.88 273 ARG A C 1
ATOM 2134 O O . ARG A 1 273 ? 4.331 -1.112 -30.706 1.00 74.88 273 ARG A O 1
ATOM 2141 N N . LEU A 1 274 ? 3.703 0.701 -29.495 1.00 54.97 274 LEU A N 1
ATOM 2142 C CA . LEU A 1 274 ? 2.372 0.879 -30.087 1.00 54.97 274 LEU A CA 1
ATOM 2143 C C . LEU A 1 274 ? 2.425 1.761 -31.344 1.00 54.97 274 LEU A C 1
ATOM 2145 O O . LEU A 1 274 ? 3.258 2.696 -31.398 1.00 54.97 274 LEU A O 1
#

pLDDT: mean 79.41, std 25.67, range [26.39, 98.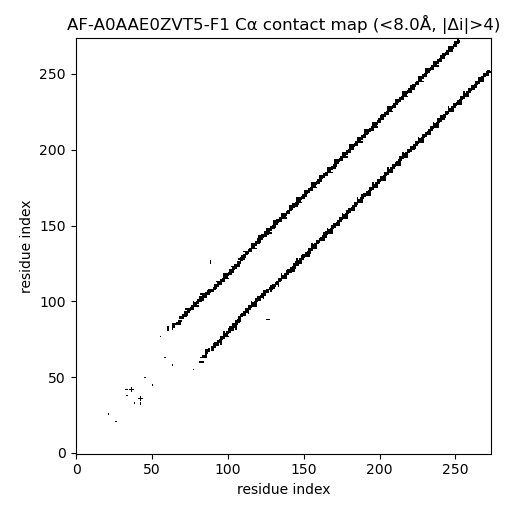81]

Nearest PDB structures (foldseek):
  4yei-assembly3_C  TM=8.270E-01  e=4.508E-03  synthetic construct
  5dzb-assembly3_E  TM=6.471E-01  e=1.721E-03  synthetic construct
  4yc5-assembly1_A  TM=5.679E-01  e=5.208E-03  synthetic construct
  2j8k-assembly1_A  TM=4.959E-01  e=6.065E-02  Nostoc punctiforme
  6fls-assembly1_A  TM=1.998E-01  e=2.676E-02  Clostridium botulinum